Protein AF-A0A1F6IB97-F1 (afdb_monomer)

Nearest PDB structures (foldseek):
  7vvo-assembly1_R  TM=4.325E-01  e=1.604E+00  Homo sapiens

Sequence (217 aa):
MANNIVEPIALLTFAAACFSLCWLFVDSLMLRIEMKTMLKALGFAGLGIGSTLTFFDQSIPTSFLHVLIWLTSISFFAIFLAFIADPQSKFQLGIIIAIVALPFLKDHDFLTLQAILIALSMLQLAYTTKHRDIIPLGIGFALIAIAEFFYSLKTKEGFEGMETAGAFLYLFSAVALFSWVWSYLKIRFIDVSKRSPFSNSQRRNLRIEDDDEENIY

pLDDT: mean 79.36, std 15.7, range [34.34, 96.31]

Radius of gyration: 22.64 Å; Cα contacts (8 Å, |Δi|>4): 264; chains: 1; bounding box: 46×61×82 Å

Secondary structure (DSSP, 8-state):
-THHHHHHHHHHHHHHHHHHHHHHHHHHHHH---HHHHHHHHHHHHHHHHHHHHHHGGGS-THHHHHHHHHHHHHHHHHHHHHHTSTT---THHHHHHHHHTTT--HHHHHHHHHHHHHHHHHHHHHHH--GGGHHHHHHHHHHHHHHHHHHHTTSTT-TTHHHHHHHHHHHHHHHHHHHHHHHHIIIIIIHHHTSHHHHHHHHHHHHSSSSSS---

Foldseek 3Di:
DVLPPLQLVLLQLLLVLLQLQLVVLVVVCVVPPDLLSVLSNQLSNLSSVLSVVVSVCVPPDPVVLQVSLVSNLSSLVSNLCSLCPPPQFPLVCLVVVLVVCVVPDDRLRNSLSSLLSNLVSQVSCCVSVVVVLSNLLSQLSNLQSLLSVLVVCCPPPPSPPSNSVSSVSSNVSSVSSVSSSVVVVCVVPVVVVVPPCVVVVVVVVVVVVVVPPPDDD

Solvent-accessible surface area (backbone atoms only — not comparable to full-atom values): 10875 Å² total; per-residue (Å²): 125,75,76,78,54,51,46,54,50,15,30,50,48,28,17,51,31,23,42,52,52,14,49,54,29,49,56,49,37,74,77,49,86,44,72,46,44,52,28,36,21,52,12,25,39,35,38,16,51,32,30,46,48,60,57,62,42,89,80,58,66,76,75,52,58,59,53,39,52,52,40,37,43,54,13,47,49,32,35,36,51,27,53,44,70,35,88,76,38,85,50,61,66,52,57,54,54,56,61,68,39,60,88,75,44,58,69,38,53,36,48,15,53,49,26,41,54,36,14,51,49,33,43,50,36,18,64,70,70,65,44,61,73,43,37,36,48,16,50,16,28,42,30,40,16,54,15,26,44,26,48,48,42,50,82,41,93,93,32,87,64,32,46,60,55,15,26,52,27,33,38,52,16,20,52,27,37,42,53,32,53,48,56,53,51,44,54,65,54,56,54,47,60,68,66,38,72,66,60,59,52,54,57,49,55,68,56,54,66,71,70,72,73,84,78,81,130

Structure (mmCIF, N/CA/C/O backbone):
data_AF-A0A1F6IB97-F1
#
_entry.id   AF-A0A1F6IB97-F1
#
loop_
_atom_site.group_PDB
_atom_site.id
_atom_site.type_symbol
_atom_site.label_atom_id
_atom_site.label_alt_id
_atom_site.label_comp_id
_atom_site.label_asym_id
_atom_site.label_entity_id
_atom_site.label_seq_id
_atom_site.pdbx_PDB_ins_code
_atom_site.Cartn_x
_atom_site.Cartn_y
_atom_site.Cartn_z
_atom_site.occupancy
_atom_site.B_iso_or_equiv
_atom_site.auth_seq_id
_atom_site.auth_comp_id
_atom_site.auth_asym_id
_atom_site.auth_atom_id
_atom_site.pdbx_PDB_model_num
ATOM 1 N N . MET A 1 1 ? -20.083 -14.972 16.436 1.00 34.34 1 MET A N 1
ATOM 2 C CA . MET A 1 1 ? -18.923 -15.898 16.435 1.00 34.34 1 MET A CA 1
ATOM 3 C C . MET A 1 1 ? -18.073 -15.831 15.165 1.00 34.34 1 MET A C 1
ATOM 5 O O . MET A 1 1 ? -16.875 -16.014 15.293 1.00 34.34 1 MET A O 1
ATOM 9 N N . ALA A 1 2 ? -18.615 -15.518 13.976 1.00 37.97 2 ALA A N 1
ATOM 10 C CA . ALA A 1 2 ? -17.798 -15.328 12.763 1.00 37.97 2 ALA A CA 1
ATOM 11 C C . ALA A 1 2 ? -16.904 -14.060 12.777 1.00 37.97 2 ALA A C 1
ATOM 13 O O . ALA A 1 2 ? -15.892 -14.029 12.083 1.00 37.97 2 ALA A O 1
ATOM 14 N N . ASN A 1 3 ? -17.230 -13.051 13.602 1.00 51.06 3 ASN A N 1
ATOM 15 C CA . ASN A 1 3 ? -16.479 -11.786 13.689 1.00 51.06 3 ASN A CA 1
ATOM 16 C C . ASN A 1 3 ? -15.016 -11.939 14.140 1.00 51.06 3 ASN A C 1
ATOM 18 O O . ASN A 1 3 ? -14.193 -11.131 13.738 1.00 51.06 3 ASN A O 1
ATOM 22 N N . ASN A 1 4 ? -14.665 -12.968 14.919 1.00 61.78 4 ASN A N 1
ATOM 23 C CA . ASN A 1 4 ? -13.353 -13.015 15.584 1.00 61.78 4 ASN A CA 1
ATOM 24 C C . ASN A 1 4 ? -12.216 -13.586 14.716 1.00 61.78 4 ASN A C 1
ATOM 26 O O . ASN A 1 4 ? -11.075 -13.602 15.162 1.00 61.78 4 ASN A O 1
ATOM 30 N N . ILE A 1 5 ? -12.509 -14.090 13.511 1.00 74.75 5 ILE A N 1
ATOM 31 C CA . ILE A 1 5 ? -11.513 -14.792 12.677 1.00 74.75 5 ILE A CA 1
ATOM 32 C C . ILE A 1 5 ? -11.143 -13.989 11.423 1.00 74.75 5 ILE A C 1
ATOM 34 O O . ILE A 1 5 ? -9.995 -14.028 10.985 1.00 74.75 5 ILE A O 1
ATOM 38 N N . VAL A 1 6 ? -12.091 -13.244 10.847 1.00 83.12 6 VAL A N 1
ATOM 39 C CA . VAL A 1 6 ? -11.890 -12.568 9.552 1.00 83.12 6 VAL A CA 1
ATOM 40 C C . VAL A 1 6 ? -10.847 -11.458 9.648 1.00 83.12 6 VAL A C 1
ATOM 42 O O . VAL A 1 6 ? -9.976 -11.369 8.790 1.00 83.12 6 VAL A O 1
ATOM 45 N N . GLU A 1 7 ? -10.905 -10.643 10.695 1.00 82.94 7 GLU A N 1
ATOM 46 C CA . GLU A 1 7 ? -9.994 -9.513 10.883 1.00 82.94 7 GLU A CA 1
ATOM 47 C C . GLU A 1 7 ? -8.527 -9.947 11.079 1.00 82.94 7 GLU A C 1
ATOM 49 O O . GLU A 1 7 ? -7.677 -9.473 10.322 1.00 82.94 7 GLU A O 1
ATOM 54 N N . PRO A 1 8 ? -8.201 -10.916 11.960 1.00 85.38 8 PRO A N 1
ATOM 55 C CA . PRO A 1 8 ? -6.838 -11.435 12.059 1.00 85.38 8 PRO A CA 1
ATOM 56 C C . PRO A 1 8 ? -6.304 -12.003 10.735 1.00 85.38 8 PRO A C 1
ATOM 58 O O . PRO A 1 8 ? -5.158 -11.745 10.367 1.00 85.38 8 PRO A O 1
ATOM 61 N N . ILE A 1 9 ? -7.133 -12.747 9.989 1.00 88.56 9 ILE A N 1
ATOM 62 C CA . ILE A 1 9 ? -6.747 -13.295 8.679 1.00 88.56 9 ILE A CA 1
ATOM 63 C C . ILE A 1 9 ? -6.497 -12.169 7.676 1.00 88.56 9 ILE A C 1
ATOM 65 O O . ILE A 1 9 ? -5.509 -12.220 6.941 1.00 88.56 9 ILE A O 1
ATOM 69 N N . ALA A 1 10 ? -7.364 -11.156 7.640 1.00 90.00 10 ALA A N 1
ATOM 70 C CA . ALA A 1 10 ? -7.219 -10.015 6.747 1.00 90.00 10 ALA A CA 1
ATOM 71 C C . ALA A 1 10 ? -5.908 -9.263 7.014 1.00 90.00 10 ALA A C 1
ATOM 73 O O . ALA A 1 10 ? -5.148 -9.034 6.075 1.00 90.00 10 ALA A O 1
ATOM 74 N N . LEU A 1 11 ? -5.597 -8.971 8.283 1.00 88.19 11 LEU A N 1
ATOM 75 C CA . LEU A 1 11 ? -4.366 -8.282 8.685 1.00 88.19 11 LEU A CA 1
ATOM 76 C C . LEU A 1 11 ? -3.109 -9.060 8.287 1.00 88.19 11 LEU A C 1
ATOM 78 O O . LEU A 1 11 ? -2.185 -8.487 7.713 1.00 88.19 11 LEU A O 1
ATOM 82 N N . LEU A 1 12 ? -3.081 -10.370 8.539 1.00 91.00 12 LEU A N 1
ATOM 83 C CA . LEU A 1 12 ? -1.916 -11.212 8.252 1.00 91.00 12 LEU A CA 1
ATOM 84 C C . LEU A 1 12 ? -1.722 -11.408 6.739 1.00 91.00 12 LEU A C 1
ATOM 86 O O . LEU A 1 12 ? -0.603 -11.330 6.230 1.00 91.00 12 LEU A O 1
ATOM 90 N N . THR A 1 13 ? -2.818 -11.587 5.998 1.00 93.38 13 THR A N 1
ATOM 91 C CA . THR A 1 13 ? -2.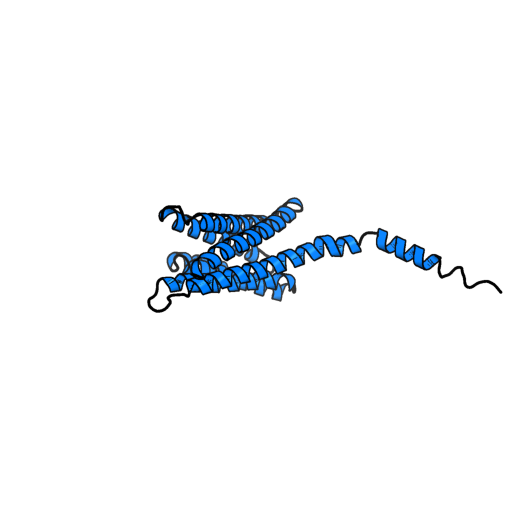788 -11.709 4.531 1.00 93.38 13 THR A CA 1
ATOM 92 C C . THR A 1 13 ? -2.350 -10.398 3.879 1.00 93.38 13 THR A C 1
ATOM 94 O O . THR A 1 13 ? -1.532 -10.404 2.957 1.00 93.38 13 THR A O 1
ATOM 97 N N . PHE A 1 14 ? -2.845 -9.266 4.380 1.00 93.75 14 PHE A N 1
ATOM 98 C CA . PHE A 1 14 ? -2.429 -7.943 3.932 1.00 93.75 14 PHE A CA 1
ATOM 99 C C . PHE A 1 14 ? -0.955 -7.675 4.254 1.00 93.75 14 PHE A C 1
ATOM 101 O O . PHE A 1 14 ? -0.203 -7.271 3.367 1.00 93.75 14 PHE A O 1
ATOM 108 N N . ALA A 1 15 ? -0.500 -8.006 5.468 1.00 93.38 15 ALA A N 1
ATOM 109 C CA . ALA A 1 15 ? 0.906 -7.900 5.847 1.00 93.38 15 ALA A CA 1
ATOM 110 C C . ALA A 1 15 ? 1.807 -8.726 4.917 1.00 93.38 15 ALA A C 1
ATOM 112 O O . ALA A 1 15 ? 2.825 -8.227 4.438 1.00 93.38 15 ALA A O 1
ATOM 113 N N . ALA A 1 16 ? 1.411 -9.960 4.592 1.00 95.38 16 ALA A N 1
ATOM 114 C CA . ALA A 1 16 ? 2.138 -10.809 3.652 1.00 95.38 16 ALA A CA 1
ATOM 115 C C . ALA A 1 16 ? 2.217 -10.190 2.243 1.00 95.38 16 ALA A C 1
ATOM 117 O O . ALA A 1 16 ? 3.278 -10.238 1.609 1.00 95.38 16 ALA A O 1
ATOM 118 N N . ALA A 1 17 ? 1.137 -9.566 1.761 1.00 95.19 17 ALA A N 1
ATOM 119 C CA . ALA A 1 17 ? 1.145 -8.840 0.491 1.00 95.19 17 ALA A CA 1
ATOM 120 C C . ALA A 1 17 ? 2.107 -7.640 0.541 1.00 95.19 17 ALA A C 1
ATOM 122 O O . ALA A 1 17 ? 2.930 -7.468 -0.362 1.00 95.19 17 ALA A O 1
ATOM 123 N N . CYS A 1 18 ? 2.072 -6.852 1.619 1.00 95.56 18 CYS A N 1
ATOM 124 C CA . CYS A 1 18 ? 2.977 -5.724 1.833 1.00 95.56 18 CYS A CA 1
ATOM 125 C C . CYS A 1 18 ? 4.446 -6.158 1.908 1.00 95.56 18 CYS A C 1
ATOM 127 O O . CYS A 1 18 ? 5.285 -5.568 1.232 1.00 95.56 18 CYS A O 1
ATOM 129 N N . PHE A 1 19 ? 4.778 -7.222 2.645 1.00 96.31 19 PHE A N 1
ATOM 130 C CA . PHE A 1 19 ? 6.145 -7.748 2.687 1.00 96.31 19 PHE A CA 1
ATOM 131 C C . PHE A 1 19 ? 6.606 -8.289 1.335 1.00 96.31 19 PHE A C 1
ATOM 133 O O . PHE A 1 19 ? 7.755 -8.072 0.954 1.00 96.31 19 PHE A O 1
ATOM 140 N N . SER A 1 20 ? 5.713 -8.921 0.570 1.00 94.19 20 SER A N 1
ATOM 141 C CA . SER A 1 20 ? 6.026 -9.376 -0.789 1.00 94.19 20 SER A CA 1
ATOM 142 C C . SER A 1 20 ? 6.346 -8.199 -1.714 1.00 94.19 20 SER A C 1
ATOM 144 O O . SER A 1 20 ? 7.325 -8.239 -2.455 1.00 94.19 20 SER A O 1
ATOM 146 N N . LEU A 1 21 ? 5.568 -7.115 -1.642 1.00 93.44 21 LEU A N 1
ATOM 147 C CA . LEU A 1 21 ? 5.843 -5.882 -2.384 1.00 93.44 21 LEU A CA 1
ATOM 148 C C . LEU A 1 21 ? 7.146 -5.222 -1.931 1.00 93.44 21 LEU A C 1
ATOM 150 O O . LEU A 1 21 ? 7.952 -4.829 -2.771 1.00 93.44 21 LEU A O 1
ATOM 154 N N . CYS A 1 22 ? 7.375 -5.137 -0.619 1.00 94.81 22 CYS A N 1
ATOM 155 C CA . CYS A 1 22 ? 8.625 -4.644 -0.052 1.00 94.81 22 CYS A CA 1
ATOM 156 C C . CYS A 1 22 ? 9.817 -5.415 -0.626 1.00 94.81 22 CYS A C 1
ATOM 158 O O . CYS A 1 22 ? 10.733 -4.799 -1.165 1.00 94.81 22 CYS A O 1
ATOM 160 N N . TRP A 1 23 ? 9.758 -6.749 -0.612 1.00 94.12 23 TRP A N 1
ATOM 161 C CA . TRP A 1 23 ? 10.785 -7.606 -1.194 1.00 94.12 23 TRP A CA 1
ATOM 162 C C . TRP A 1 23 ? 11.050 -7.284 -2.670 1.00 94.12 23 TRP A C 1
ATOM 164 O O . TRP A 1 23 ? 12.206 -7.122 -3.053 1.00 94.12 23 TRP A O 1
ATOM 174 N N . LEU A 1 24 ? 10.006 -7.121 -3.494 1.00 91.06 24 LEU A N 1
ATOM 175 C CA . LEU A 1 24 ? 10.170 -6.748 -4.906 1.00 91.06 24 LEU A CA 1
ATOM 176 C C . LEU A 1 24 ? 10.886 -5.400 -5.084 1.00 91.06 24 LEU A C 1
ATOM 178 O O . LEU A 1 24 ? 11.737 -5.260 -5.964 1.00 91.06 24 LEU A O 1
ATOM 182 N N . PHE A 1 25 ? 10.568 -4.403 -4.258 1.00 90.31 25 PHE A N 1
ATOM 183 C CA . PHE A 1 25 ? 11.231 -3.100 -4.326 1.00 90.31 25 PHE A CA 1
ATOM 184 C C . PHE A 1 25 ? 12.655 -3.130 -3.763 1.00 90.31 25 PHE A C 1
ATOM 186 O O . PHE A 1 25 ? 13.524 -2.455 -4.312 1.00 90.31 25 PHE A O 1
ATOM 193 N N . VAL A 1 26 ? 12.923 -3.930 -2.728 1.00 91.06 26 VAL A N 1
ATOM 194 C CA . VAL A 1 26 ? 14.282 -4.171 -2.214 1.00 91.06 26 VAL A CA 1
ATOM 195 C C . VAL A 1 26 ? 15.142 -4.842 -3.276 1.00 91.06 26 VAL A C 1
ATOM 197 O O . VAL A 1 26 ? 16.254 -4.393 -3.536 1.00 91.06 26 VAL A O 1
ATOM 200 N N . ASP A 1 27 ? 14.618 -5.857 -3.951 1.00 86.94 27 ASP A N 1
ATOM 201 C CA . ASP A 1 27 ? 15.304 -6.495 -5.069 1.00 86.94 27 ASP A CA 1
ATOM 202 C C . ASP A 1 27 ? 15.600 -5.497 -6.204 1.00 86.94 27 ASP A C 1
ATOM 204 O O . ASP A 1 27 ? 16.731 -5.416 -6.686 1.00 86.94 27 ASP A O 1
ATOM 208 N N . SER A 1 28 ? 14.632 -4.645 -6.558 1.00 85.12 28 SER A N 1
ATOM 209 C CA . SER A 1 28 ? 14.860 -3.570 -7.529 1.00 85.12 28 SER A CA 1
ATOM 210 C C . SER A 1 28 ? 15.914 -2.553 -7.064 1.00 85.12 28 SER A C 1
ATOM 212 O O . SER A 1 28 ? 16.641 -2.026 -7.907 1.00 85.12 28 SER A O 1
ATOM 214 N N . LEU A 1 29 ? 16.014 -2.264 -5.761 1.00 87.81 29 LEU A N 1
ATOM 215 C CA . LEU A 1 29 ? 17.035 -1.371 -5.194 1.00 87.81 29 LEU A CA 1
ATOM 216 C C . LEU A 1 29 ? 18.442 -1.952 -5.307 1.00 87.81 29 LEU A C 1
ATOM 218 O O . LEU A 1 29 ? 19.385 -1.197 -5.541 1.00 87.81 29 LEU A O 1
ATOM 222 N N . MET A 1 30 ? 18.578 -3.276 -5.185 1.00 86.00 30 MET A N 1
ATOM 223 C CA . MET A 1 30 ? 19.861 -3.964 -5.368 1.00 86.00 30 MET A CA 1
ATOM 224 C C . MET A 1 30 ? 20.378 -3.841 -6.806 1.00 86.00 30 MET A C 1
ATOM 226 O O . MET A 1 30 ? 21.586 -3.849 -7.025 1.00 86.00 30 MET A O 1
ATOM 230 N N . LEU A 1 31 ? 19.480 -3.686 -7.785 1.00 82.69 31 LEU A N 1
ATOM 231 C CA . LEU A 1 31 ? 19.845 -3.430 -9.181 1.00 82.69 31 LEU A CA 1
ATOM 232 C C . LEU A 1 31 ? 20.145 -1.949 -9.445 1.00 82.69 31 LEU A C 1
ATOM 234 O O . LEU A 1 31 ? 21.040 -1.631 -10.230 1.00 82.69 31 LEU A O 1
ATOM 238 N N . ARG A 1 32 ? 19.390 -1.034 -8.822 1.00 82.38 32 ARG A N 1
ATOM 239 C CA . ARG A 1 32 ? 19.575 0.414 -8.976 1.00 82.38 32 ARG A CA 1
ATOM 240 C C . ARG A 1 32 ? 19.046 1.181 -7.768 1.00 82.38 32 ARG A C 1
ATOM 242 O O . ARG A 1 32 ? 17.851 1.153 -7.477 1.00 82.38 32 ARG A O 1
ATOM 249 N N . ILE A 1 33 ? 19.924 1.946 -7.122 1.00 87.88 33 ILE A N 1
ATOM 250 C CA . ILE A 1 33 ? 19.546 2.796 -5.989 1.00 87.88 33 ILE A CA 1
ATOM 251 C C . ILE A 1 33 ? 18.784 4.016 -6.512 1.00 87.88 33 ILE A C 1
ATOM 253 O O . ILE A 1 33 ? 19.356 4.914 -7.128 1.00 87.88 33 ILE A O 1
ATOM 257 N N . GLU A 1 34 ? 17.480 4.050 -6.248 1.00 87.88 34 GLU A N 1
ATOM 258 C CA . GLU A 1 34 ? 16.598 5.165 -6.586 1.00 87.88 34 GLU A CA 1
ATOM 259 C C . GLU A 1 34 ? 15.723 5.533 -5.385 1.00 87.88 34 GLU A C 1
ATOM 261 O O . GLU A 1 34 ? 15.083 4.669 -4.781 1.00 87.88 34 GLU A O 1
ATOM 266 N N . MET A 1 35 ? 15.630 6.831 -5.074 1.00 88.12 35 MET A N 1
ATOM 267 C CA . MET A 1 35 ? 14.876 7.326 -3.913 1.00 88.12 35 MET A CA 1
ATOM 268 C C . MET A 1 35 ? 13.397 6.912 -3.948 1.00 88.12 35 MET A C 1
ATOM 270 O O . MET A 1 35 ? 12.836 6.509 -2.933 1.00 88.12 35 MET A O 1
ATOM 274 N N . LYS A 1 36 ? 12.763 6.935 -5.129 1.00 88.50 36 LYS A N 1
ATOM 275 C CA . LYS A 1 36 ? 11.369 6.493 -5.304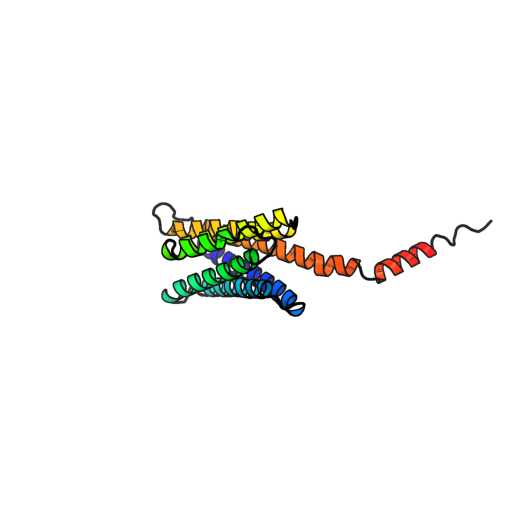 1.00 88.50 36 LYS A CA 1
ATOM 276 C C . LYS A 1 36 ? 11.177 5.014 -4.958 1.00 88.50 36 LYS A C 1
ATOM 278 O O . LYS A 1 36 ? 10.169 4.640 -4.371 1.00 88.50 36 LYS A O 1
ATOM 283 N N . THR A 1 37 ? 12.146 4.168 -5.288 1.00 88.31 37 THR A N 1
ATOM 284 C CA . THR A 1 37 ? 12.087 2.729 -5.006 1.00 88.31 37 THR A CA 1
ATOM 285 C C . THR A 1 37 ? 12.344 2.469 -3.522 1.00 88.31 37 THR A C 1
ATOM 287 O O . THR A 1 37 ? 11.660 1.643 -2.922 1.00 88.31 37 THR A O 1
ATOM 290 N N . MET A 1 38 ? 13.235 3.250 -2.900 1.00 91.75 38 MET A N 1
ATOM 291 C CA . MET A 1 38 ? 13.484 3.227 -1.454 1.00 91.75 38 MET A CA 1
ATOM 292 C C . MET A 1 38 ? 12.241 3.617 -0.651 1.00 91.75 38 MET A C 1
ATOM 294 O O . MET A 1 38 ? 11.871 2.910 0.281 1.00 91.75 38 MET A O 1
ATOM 298 N N . LEU A 1 39 ? 11.551 4.687 -1.052 1.00 93.12 39 LEU A N 1
ATOM 299 C CA . LEU A 1 39 ? 10.305 5.124 -0.420 1.00 93.12 39 LEU A CA 1
ATOM 300 C C . LEU A 1 39 ? 9.192 4.070 -0.528 1.00 93.12 39 LEU A C 1
ATOM 302 O O . LEU A 1 39 ? 8.481 3.844 0.448 1.00 93.12 39 LEU A O 1
ATOM 306 N N . LYS A 1 40 ? 9.068 3.379 -1.672 1.00 93.06 40 LYS A N 1
ATOM 307 C CA . LYS A 1 40 ? 8.121 2.258 -1.820 1.00 93.06 40 LYS A CA 1
ATOM 308 C C . LYS A 1 40 ? 8.483 1.104 -0.892 1.00 93.06 40 LYS A C 1
ATOM 310 O O . LYS A 1 40 ? 7.611 0.628 -0.176 1.00 93.06 40 LYS A O 1
ATOM 315 N N . ALA A 1 41 ? 9.747 0.679 -0.875 1.00 93.69 41 ALA A N 1
ATOM 316 C CA . ALA A 1 41 ? 10.203 -0.402 -0.004 1.00 93.69 41 ALA A CA 1
ATOM 317 C C . ALA A 1 41 ? 9.936 -0.087 1.476 1.00 93.69 41 ALA A C 1
ATOM 319 O O . ALA A 1 41 ? 9.326 -0.895 2.169 1.00 93.69 41 ALA A O 1
ATOM 320 N N . LEU A 1 42 ? 10.309 1.112 1.938 1.00 94.69 42 LEU A N 1
ATOM 321 C CA . LEU A 1 42 ? 10.060 1.556 3.312 1.00 94.69 42 LEU A CA 1
ATOM 322 C C . LEU A 1 42 ? 8.568 1.654 3.628 1.00 94.69 42 LEU A C 1
ATOM 324 O O . LEU A 1 42 ? 8.142 1.188 4.679 1.00 94.69 42 LEU A O 1
ATOM 328 N N . GLY A 1 43 ? 7.772 2.213 2.717 1.00 94.25 43 GLY A N 1
ATOM 329 C CA . GLY A 1 43 ? 6.330 2.316 2.895 1.00 94.25 43 GLY A CA 1
ATOM 330 C C . GLY A 1 43 ? 5.659 0.946 2.998 1.00 94.25 43 GLY A C 1
ATOM 331 O O . GLY A 1 43 ? 4.908 0.693 3.932 1.00 94.25 43 GLY A O 1
ATOM 332 N N . PHE A 1 44 ? 5.977 0.009 2.104 1.00 95.56 44 PHE A N 1
ATOM 333 C CA . PHE A 1 44 ? 5.426 -1.346 2.183 1.00 95.56 44 PHE A CA 1
ATOM 334 C C . PHE A 1 44 ? 5.967 -2.145 3.378 1.00 95.56 44 PHE A C 1
ATOM 336 O O . PHE A 1 44 ? 5.215 -2.919 3.967 1.00 95.56 44 PHE A O 1
ATOM 343 N N . ALA A 1 45 ? 7.224 -1.939 3.787 1.00 95.56 45 ALA A N 1
ATOM 344 C CA . ALA A 1 45 ? 7.757 -2.517 5.020 1.00 95.56 45 ALA A CA 1
ATOM 345 C C . ALA A 1 45 ? 6.999 -2.004 6.251 1.00 95.56 45 ALA A C 1
ATOM 347 O O . ALA A 1 45 ? 6.587 -2.800 7.089 1.00 95.56 45 ALA A O 1
ATOM 348 N N . GLY A 1 46 ? 6.783 -0.689 6.337 1.00 93.81 46 GLY A N 1
ATOM 349 C CA . GLY A 1 46 ? 6.061 -0.053 7.434 1.00 93.81 46 GLY A CA 1
ATOM 350 C C . GLY A 1 46 ? 4.607 -0.512 7.524 1.00 93.81 46 GLY A C 1
ATOM 351 O O . GLY A 1 46 ? 4.160 -0.848 8.617 1.00 93.81 46 GLY A O 1
ATOM 352 N N . LEU A 1 47 ? 3.905 -0.645 6.390 1.00 93.00 47 LEU A N 1
ATOM 353 C CA . LEU A 1 47 ? 2.561 -1.241 6.356 1.00 93.00 47 LEU A CA 1
ATOM 354 C C . LEU A 1 47 ? 2.564 -2.700 6.821 1.00 93.00 47 LEU A C 1
ATOM 356 O O . LEU A 1 47 ? 1.739 -3.075 7.647 1.00 93.00 47 LEU A O 1
ATOM 360 N N . GLY A 1 48 ? 3.509 -3.516 6.341 1.00 93.00 48 GLY A N 1
ATOM 361 C CA . GLY A 1 48 ? 3.618 -4.919 6.749 1.00 93.00 48 GLY A CA 1
ATOM 362 C C . GLY A 1 48 ? 3.883 -5.073 8.248 1.00 93.00 48 GLY A C 1
ATOM 363 O O . GLY A 1 48 ? 3.225 -5.871 8.917 1.00 93.00 48 GLY A O 1
ATOM 364 N N . ILE A 1 49 ? 4.804 -4.271 8.793 1.00 91.31 49 ILE A N 1
ATOM 365 C CA . ILE A 1 49 ? 5.103 -4.227 10.229 1.00 91.31 49 ILE A CA 1
ATOM 366 C C . ILE A 1 49 ? 3.877 -3.747 11.007 1.00 91.31 49 ILE A C 1
ATOM 368 O O . ILE A 1 49 ? 3.486 -4.412 11.960 1.00 91.31 49 ILE A O 1
ATOM 372 N N . GLY A 1 50 ? 3.246 -2.648 10.585 1.00 88.50 50 GLY A N 1
ATOM 373 C CA . GLY A 1 50 ? 2.055 -2.093 11.225 1.00 88.50 50 GLY A CA 1
ATOM 374 C C . GLY A 1 50 ? 0.935 -3.121 11.335 1.00 88.50 50 GLY A C 1
ATOM 375 O O . GLY A 1 50 ? 0.502 -3.424 12.439 1.00 88.50 50 GLY A O 1
ATOM 376 N N . SER A 1 51 ? 0.551 -3.754 10.226 1.00 87.69 51 SER A N 1
ATOM 377 C CA . SER A 1 51 ? -0.503 -4.776 10.217 1.00 87.69 51 SER A CA 1
ATOM 378 C C . SER A 1 51 ? -0.142 -6.028 11.022 1.00 87.69 51 SER A C 1
ATOM 380 O O . SER A 1 51 ? -1.011 -6.619 11.660 1.00 87.69 51 SER A O 1
ATOM 382 N N . THR A 1 52 ? 1.135 -6.422 11.040 1.00 88.94 52 THR A N 1
ATOM 383 C CA . THR A 1 52 ? 1.607 -7.540 11.876 1.00 88.94 52 THR A CA 1
ATOM 384 C C . THR A 1 52 ? 1.514 -7.196 13.360 1.00 88.94 52 THR A C 1
ATOM 386 O O . THR A 1 52 ? 1.077 -8.015 14.162 1.00 88.94 52 THR A O 1
ATOM 389 N N . LEU A 1 53 ? 1.896 -5.976 13.736 1.00 85.94 53 LEU A N 1
ATOM 390 C CA . LEU A 1 53 ? 1.784 -5.508 15.110 1.00 85.94 53 LEU A CA 1
ATOM 391 C C . LEU A 1 53 ? 0.317 -5.387 15.537 1.00 85.94 53 LEU A C 1
ATOM 393 O O . LEU A 1 53 ? -0.007 -5.862 16.618 1.00 85.94 53 LEU A O 1
ATOM 397 N N . THR A 1 54 ? -0.573 -4.867 14.682 1.00 82.69 54 THR A N 1
ATOM 398 C CA . THR A 1 54 ? -2.027 -4.830 14.933 1.00 82.69 54 THR A CA 1
ATOM 399 C C . THR A 1 54 ? -2.610 -6.231 15.137 1.00 82.69 54 THR A C 1
ATOM 401 O O . THR A 1 54 ? -3.473 -6.423 15.985 1.00 82.69 54 THR A O 1
ATOM 404 N N . PHE A 1 55 ? -2.112 -7.240 14.417 1.00 83.12 55 PHE A N 1
ATOM 405 C CA . PHE A 1 55 ? -2.510 -8.632 14.641 1.00 83.12 55 PHE A CA 1
AT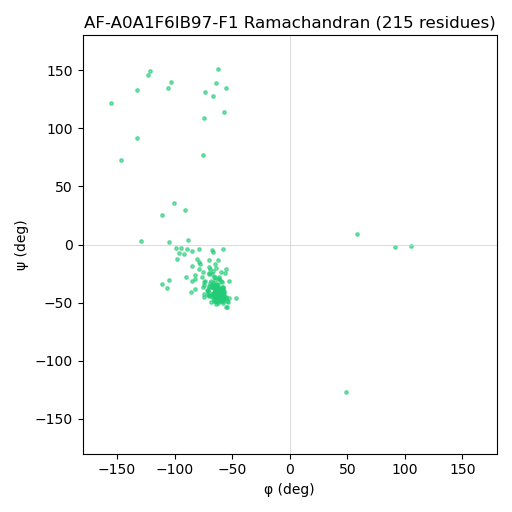OM 406 C C . PHE A 1 55 ? -2.128 -9.132 16.050 1.00 83.12 55 PHE A C 1
ATOM 408 O O . PHE A 1 55 ? -2.919 -9.820 16.694 1.00 83.12 55 PHE A O 1
ATOM 415 N N . PHE A 1 56 ? -0.944 -8.768 16.554 1.00 78.50 56 PHE A N 1
ATOM 416 C CA . PHE A 1 56 ? -0.493 -9.125 17.909 1.00 78.50 56 PHE A CA 1
ATOM 417 C C . PHE A 1 56 ? -1.077 -8.223 19.021 1.00 78.50 56 PHE A C 1
ATOM 419 O O . PHE A 1 56 ? -0.997 -8.570 20.204 1.00 78.50 56 PHE A O 1
ATOM 426 N N . ASP A 1 57 ? -1.701 -7.100 18.650 1.00 68.75 57 ASP A N 1
ATOM 427 C CA . ASP A 1 57 ? -2.235 -6.052 19.537 1.00 68.75 57 ASP A CA 1
ATOM 428 C C . ASP A 1 57 ? -3.442 -6.499 20.380 1.00 68.75 57 ASP A C 1
ATOM 430 O O . ASP A 1 57 ? -3.834 -5.797 21.307 1.00 68.75 57 ASP A O 1
ATOM 434 N N . GLN A 1 58 ? -3.968 -7.720 20.186 1.00 59.78 58 GLN A N 1
ATOM 435 C CA . GLN A 1 58 ? -4.988 -8.317 21.073 1.00 59.78 58 GLN A CA 1
ATOM 436 C C . GLN A 1 58 ? -4.542 -8.433 22.553 1.00 59.78 58 GLN A C 1
ATOM 438 O O . GLN A 1 58 ? -5.331 -8.833 23.408 1.00 59.78 58 GLN A O 1
ATOM 443 N N . SER A 1 59 ? -3.291 -8.074 22.864 1.00 53.84 59 SER A N 1
ATOM 444 C CA . SER A 1 59 ? -2.644 -8.224 24.172 1.00 53.84 59 SER A CA 1
ATOM 445 C C . SER A 1 59 ? -1.981 -6.941 24.715 1.00 53.84 59 SER A C 1
ATOM 447 O O . SER A 1 59 ? -1.325 -7.013 25.755 1.00 53.84 59 SER A O 1
ATOM 449 N N . ILE A 1 60 ? -2.078 -5.787 24.036 1.00 53.25 60 ILE A N 1
ATOM 450 C CA . ILE A 1 60 ? -1.205 -4.617 24.284 1.00 53.25 60 ILE A CA 1
ATOM 451 C C . ILE A 1 60 ? -2.039 -3.355 24.639 1.00 53.25 60 ILE A C 1
ATOM 453 O O . ILE A 1 60 ? -3.170 -3.202 24.184 1.00 53.25 60 ILE A O 1
ATOM 457 N N . PRO A 1 61 ? -1.542 -2.455 25.518 1.00 56.56 61 PRO A N 1
ATOM 458 C CA . PRO A 1 61 ? -2.262 -1.254 25.968 1.00 56.56 61 PRO A CA 1
ATOM 459 C C . PRO A 1 61 ? -2.610 -0.233 24.866 1.00 56.56 61 PRO A C 1
ATOM 461 O O . PRO A 1 61 ? -1.862 -0.017 23.918 1.00 56.56 61 PRO A O 1
ATOM 464 N N . THR A 1 62 ? -3.707 0.505 25.078 1.00 59.91 62 THR A N 1
ATOM 465 C CA . THR A 1 62 ? -4.342 1.472 24.151 1.00 59.91 62 THR A CA 1
ATOM 466 C C . THR A 1 62 ? -3.448 2.599 23.616 1.00 59.91 62 THR A C 1
ATOM 468 O O . THR A 1 62 ? -3.747 3.170 22.567 1.00 59.91 62 THR A O 1
ATOM 471 N N . SER A 1 63 ? -2.340 2.929 24.287 1.00 61.72 63 SER A N 1
ATOM 472 C CA . SER A 1 63 ? -1.349 3.896 23.788 1.00 61.72 63 SER A CA 1
ATOM 473 C C . SER A 1 63 ? -0.612 3.404 22.537 1.00 61.72 63 SER A C 1
ATOM 475 O O . SER A 1 63 ? -0.117 4.217 21.756 1.00 61.72 63 SER A O 1
ATOM 477 N N . PHE A 1 64 ? -0.573 2.089 22.313 1.00 71.69 64 PHE A N 1
ATOM 478 C CA . PHE A 1 64 ? 0.080 1.473 21.162 1.00 71.69 64 PHE A CA 1
ATOM 479 C C . PHE A 1 64 ? -0.716 1.669 19.863 1.00 71.69 64 PHE A C 1
ATOM 481 O O . PHE A 1 64 ? -0.130 1.890 18.804 1.00 71.69 64 PHE A O 1
ATOM 488 N N . LEU A 1 65 ? -2.047 1.734 19.954 1.00 71.31 65 LEU A N 1
ATOM 489 C CA . LEU A 1 65 ? -2.939 1.917 18.807 1.00 71.31 65 LEU A CA 1
ATOM 490 C C . LEU A 1 65 ? -2.698 3.249 18.075 1.00 71.31 65 LEU A C 1
ATOM 492 O O . LEU A 1 65 ? -2.684 3.293 16.847 1.00 71.31 65 LEU A O 1
ATOM 496 N N . HIS A 1 66 ? -2.407 4.328 18.810 1.00 75.25 66 HIS A N 1
ATOM 497 C CA . HIS A 1 66 ? -2.041 5.612 18.198 1.00 75.25 66 HIS A CA 1
ATOM 498 C C . HIS A 1 66 ? -0.715 5.523 17.435 1.00 75.25 66 HIS A C 1
ATOM 500 O O . HIS A 1 66 ? -0.588 6.068 16.340 1.00 75.25 66 HIS A O 1
ATOM 506 N N . VAL A 1 67 ? 0.275 4.818 17.988 1.00 79.25 67 VAL A N 1
ATOM 507 C CA . VAL A 1 67 ? 1.573 4.617 17.328 1.00 79.25 67 VAL A CA 1
ATOM 508 C C . VAL A 1 67 ? 1.399 3.826 16.031 1.00 79.25 67 VAL A C 1
ATOM 510 O O . VAL A 1 67 ? 2.014 4.175 15.024 1.00 79.25 67 VAL A O 1
ATOM 513 N N . LEU A 1 68 ? 0.521 2.817 16.026 1.00 82.88 68 LEU A N 1
ATOM 514 C CA . LEU A 1 68 ? 0.201 2.038 14.830 1.00 82.88 68 LEU A CA 1
ATOM 515 C C . LEU A 1 68 ? -0.445 2.900 13.743 1.00 82.88 68 LEU A C 1
ATOM 517 O O . LEU A 1 68 ? 0.006 2.855 12.603 1.00 82.88 68 LEU A O 1
ATOM 521 N N . ILE A 1 69 ? -1.416 3.752 14.084 1.00 82.38 69 ILE A N 1
ATOM 522 C CA . ILE A 1 69 ? -2.033 4.686 13.125 1.00 82.38 69 ILE A CA 1
ATOM 523 C C . ILE A 1 69 ? -0.983 5.624 12.512 1.00 82.38 69 ILE A C 1
ATOM 525 O O . ILE A 1 69 ? -0.959 5.820 11.294 1.00 82.38 69 ILE A O 1
ATOM 529 N N . TRP A 1 70 ? -0.074 6.172 13.327 1.00 85.50 70 TRP A N 1
ATOM 530 C CA . TRP A 1 70 ? 1.017 7.019 12.835 1.00 85.50 70 TRP A CA 1
ATOM 531 C C . TRP A 1 70 ? 1.979 6.261 11.917 1.00 85.50 70 TRP A C 1
ATOM 533 O O . TRP A 1 70 ? 2.374 6.793 10.879 1.00 85.50 70 TRP A O 1
ATOM 543 N N . LEU A 1 71 ? 2.325 5.018 12.258 1.00 89.19 71 LEU A N 1
ATOM 544 C CA . LEU A 1 71 ? 3.171 4.167 11.423 1.00 89.19 71 LEU A CA 1
ATOM 545 C C . LEU A 1 71 ? 2.514 3.889 10.064 1.00 89.19 71 LEU A C 1
ATOM 547 O O . LEU A 1 71 ? 3.163 4.054 9.027 1.00 89.19 71 LEU A O 1
ATOM 551 N N . THR A 1 72 ? 1.229 3.529 10.049 1.00 89.38 72 THR A N 1
ATOM 552 C CA . THR A 1 72 ? 0.462 3.293 8.816 1.00 89.38 72 THR A CA 1
ATOM 553 C C . THR A 1 72 ? 0.377 4.561 7.968 1.00 89.38 72 THR A C 1
ATOM 555 O O . THR A 1 72 ? 0.621 4.521 6.763 1.00 89.38 72 THR A O 1
ATOM 558 N N . SER A 1 73 ? 0.142 5.708 8.606 1.00 89.50 73 SER A N 1
ATOM 559 C CA . SER A 1 73 ? 0.063 7.013 7.945 1.00 89.50 73 SER A CA 1
ATOM 560 C C . SER A 1 73 ? 1.383 7.434 7.295 1.00 89.50 73 SER A C 1
ATOM 562 O O . SER A 1 73 ? 1.420 7.790 6.115 1.00 89.50 73 SER A O 1
ATOM 564 N N . ILE A 1 74 ? 2.502 7.339 8.023 1.00 90.00 74 ILE A N 1
ATOM 565 C CA . ILE A 1 74 ? 3.839 7.627 7.477 1.00 90.00 74 ILE A CA 1
ATOM 566 C C . ILE A 1 74 ? 4.138 6.694 6.299 1.00 90.00 74 ILE A C 1
ATOM 568 O O . ILE A 1 74 ? 4.700 7.121 5.289 1.00 90.00 74 ILE A O 1
ATOM 572 N N . SER A 1 75 ? 3.721 5.434 6.406 1.00 93.19 75 SER A N 1
ATOM 573 C CA . SER A 1 75 ? 3.907 4.436 5.358 1.00 93.19 75 SER A CA 1
ATOM 574 C C . SER A 1 75 ? 3.112 4.772 4.095 1.00 93.19 75 SER A C 1
ATOM 576 O O . SER A 1 75 ? 3.681 4.785 3.002 1.00 93.19 75 SER A O 1
ATOM 578 N N . PHE A 1 76 ? 1.829 5.128 4.220 1.00 92.19 76 PHE A N 1
ATOM 579 C CA . PHE A 1 76 ? 1.029 5.630 3.100 1.00 92.19 76 PHE A CA 1
ATOM 580 C C . PHE A 1 76 ? 1.631 6.891 2.492 1.00 92.19 76 PHE A C 1
ATOM 582 O O . PHE A 1 76 ? 1.749 6.986 1.269 1.00 92.19 76 PHE A O 1
ATOM 589 N N . PHE A 1 77 ? 2.093 7.829 3.315 1.00 90.31 77 PHE A N 1
ATOM 590 C CA . PHE A 1 77 ? 2.718 9.047 2.817 1.00 90.31 77 PHE A CA 1
ATOM 591 C C . PHE A 1 77 ? 4.013 8.767 2.038 1.00 90.31 77 PHE A C 1
ATOM 593 O O . PHE A 1 77 ? 4.219 9.336 0.966 1.00 90.31 77 PHE A O 1
ATOM 600 N N . ALA A 1 78 ? 4.854 7.840 2.507 1.00 91.50 78 ALA A N 1
ATOM 601 C CA . ALA A 1 78 ? 6.054 7.413 1.789 1.00 91.50 78 ALA A CA 1
ATOM 602 C C . ALA A 1 78 ? 5.714 6.799 0.419 1.00 91.50 78 ALA A C 1
ATOM 604 O O . ALA A 1 78 ? 6.327 7.158 -0.591 1.00 91.50 78 ALA A O 1
ATOM 605 N N . ILE A 1 79 ? 4.700 5.927 0.361 1.00 92.31 79 ILE A N 1
ATOM 606 C CA . ILE A 1 79 ? 4.217 5.328 -0.894 1.00 92.31 79 ILE A CA 1
ATOM 607 C C . ILE A 1 79 ? 3.704 6.421 -1.831 1.00 92.31 79 ILE A C 1
ATOM 609 O O . ILE A 1 79 ? 4.094 6.477 -2.997 1.00 92.31 79 ILE A O 1
ATOM 613 N N . PHE A 1 80 ? 2.872 7.321 -1.321 1.00 90.12 80 PHE A N 1
ATOM 614 C CA . PHE A 1 80 ? 2.304 8.420 -2.084 1.00 90.12 80 PHE A CA 1
ATOM 615 C C . PHE A 1 80 ? 3.377 9.326 -2.699 1.00 90.12 80 PHE A C 1
ATOM 617 O O . PHE A 1 80 ? 3.375 9.553 -3.913 1.00 90.12 80 PHE A O 1
ATOM 624 N N . LEU A 1 81 ? 4.342 9.775 -1.889 1.00 88.31 81 LEU A N 1
ATOM 625 C CA . LEU A 1 81 ? 5.475 10.576 -2.351 1.00 88.31 81 LEU A CA 1
ATOM 626 C C . LEU A 1 81 ? 6.263 9.862 -3.448 1.00 88.31 81 LEU A C 1
ATOM 628 O O . LEU A 1 81 ? 6.648 10.490 -4.432 1.00 88.31 81 LEU A O 1
ATOM 632 N N . ALA A 1 82 ? 6.465 8.550 -3.325 1.00 89.00 82 ALA A N 1
ATOM 633 C CA . ALA A 1 82 ? 7.195 7.782 -4.322 1.00 89.00 82 ALA A CA 1
ATOM 634 C C . ALA A 1 82 ? 6.520 7.756 -5.701 1.00 89.00 82 ALA A C 1
ATOM 636 O O . ALA A 1 82 ? 7.216 7.704 -6.716 1.00 89.00 82 ALA A O 1
ATOM 637 N N . PHE A 1 83 ? 5.184 7.751 -5.751 1.00 84.31 83 PHE A N 1
ATOM 638 C CA . PHE A 1 83 ? 4.431 7.745 -7.008 1.00 84.31 83 PHE A CA 1
ATOM 639 C C . PHE A 1 83 ? 4.225 9.149 -7.579 1.00 84.31 83 PHE A C 1
ATOM 641 O O . PHE A 1 83 ? 4.221 9.305 -8.796 1.00 84.31 83 PHE A O 1
ATOM 648 N N . ILE A 1 84 ? 4.119 10.188 -6.747 1.00 84.69 84 ILE A N 1
ATOM 649 C CA . ILE A 1 84 ? 4.081 11.570 -7.251 1.00 84.69 84 ILE A CA 1
ATOM 650 C C . ILE A 1 84 ? 5.449 12.054 -7.724 1.00 84.69 84 ILE A C 1
ATOM 652 O O . ILE A 1 84 ? 5.517 12.815 -8.686 1.00 84.69 84 ILE A O 1
ATOM 656 N N . ALA A 1 85 ? 6.534 11.589 -7.105 1.00 83.31 85 ALA A N 1
ATOM 657 C CA . ALA A 1 85 ? 7.889 11.872 -7.572 1.00 83.31 85 ALA A CA 1
ATOM 658 C C . ALA A 1 85 ? 8.202 11.231 -8.939 1.00 83.31 85 ALA A C 1
ATOM 660 O O . ALA A 1 85 ? 9.269 11.483 -9.502 1.00 83.31 85 ALA A O 1
ATOM 661 N N . ASP A 1 86 ? 7.305 10.399 -9.484 1.00 78.50 86 ASP A N 1
ATOM 662 C CA . ASP A 1 86 ? 7.437 9.909 -10.848 1.00 78.50 86 ASP A CA 1
ATOM 663 C C . ASP A 1 86 ? 7.264 11.067 -11.855 1.00 78.50 86 ASP A C 1
ATOM 665 O O . ASP A 1 86 ? 6.248 11.766 -11.804 1.00 78.50 86 ASP A O 1
ATOM 669 N N . PRO A 1 87 ? 8.201 11.271 -12.804 1.00 75.81 87 PRO A N 1
ATOM 670 C CA . PRO A 1 87 ? 8.112 12.345 -13.798 1.00 75.81 87 PRO A CA 1
ATOM 671 C C . PRO A 1 87 ? 6.830 12.322 -14.638 1.00 75.81 87 PRO A C 1
ATOM 673 O O . PRO A 1 87 ? 6.435 13.344 -15.194 1.00 75.81 87 PRO A O 1
ATOM 676 N N . GLN A 1 88 ? 6.193 11.155 -14.770 1.00 79.56 88 GLN A N 1
ATOM 677 C CA . GLN A 1 88 ? 4.967 10.976 -15.549 1.00 79.56 88 GLN A CA 1
ATOM 678 C C . GLN A 1 88 ? 3.696 11.205 -14.715 1.00 79.56 88 GLN A C 1
ATOM 680 O O . GLN A 1 88 ? 2.581 11.178 -15.258 1.00 79.56 88 GLN A O 1
ATOM 685 N N . SER A 1 89 ? 3.845 11.454 -13.410 1.00 74.25 89 SER A N 1
ATOM 686 C CA . SER A 1 89 ? 2.745 11.828 -12.532 1.00 74.25 89 SER A CA 1
ATOM 687 C C . SER A 1 89 ? 2.315 13.266 -12.802 1.00 74.25 89 SER A C 1
ATOM 689 O O . SER A 1 89 ? 3.122 14.191 -12.848 1.00 74.25 89 SER A O 1
ATOM 691 N N . LYS A 1 90 ? 1.003 13.462 -12.958 1.00 75.94 90 LYS A N 1
ATOM 692 C CA . LYS A 1 90 ? 0.391 14.797 -13.085 1.00 75.94 90 LYS A CA 1
ATOM 693 C C . LYS A 1 90 ? -0.315 15.196 -11.791 1.00 75.94 90 LYS A C 1
ATOM 695 O O . LYS A 1 90 ? -0.889 16.277 -11.710 1.00 75.94 90 LYS A O 1
ATOM 700 N N . PHE A 1 91 ? -0.241 14.343 -10.769 1.00 73.94 91 PHE A N 1
ATOM 701 C CA . PHE A 1 91 ? -0.966 14.487 -9.515 1.00 73.94 91 PHE A CA 1
ATOM 702 C C . PHE A 1 91 ? -0.169 15.260 -8.457 1.00 73.94 91 PHE A C 1
ATOM 704 O O . PHE A 1 91 ? -0.354 15.046 -7.265 1.00 73.94 91 PHE A O 1
ATOM 711 N N . GLN A 1 92 ? 0.707 16.185 -8.865 1.00 69.19 92 GLN A N 1
ATOM 712 C CA . GLN A 1 92 ? 1.553 16.962 -7.945 1.00 69.19 92 GLN A CA 1
ATOM 713 C C . GLN A 1 92 ? 0.730 17.786 -6.937 1.00 69.19 92 GLN A C 1
ATOM 715 O O . GLN A 1 92 ? 1.132 17.931 -5.784 1.00 69.19 92 GLN A O 1
ATOM 720 N N . LEU A 1 93 ? -0.471 18.238 -7.327 1.00 69.88 93 LEU A N 1
ATOM 721 C CA . LEU A 1 93 ? -1.423 18.910 -6.429 1.00 69.88 93 LEU A CA 1
ATOM 722 C C . LEU A 1 93 ? -1.928 18.006 -5.291 1.00 69.88 93 LEU A C 1
ATOM 724 O O . LEU A 1 93 ? -2.365 18.511 -4.259 1.00 69.88 93 LEU A O 1
ATOM 728 N N . GLY A 1 94 ? -1.829 16.681 -5.433 1.00 70.62 94 GLY A N 1
ATOM 729 C CA . GLY A 1 94 ? -2.198 15.735 -4.384 1.00 70.62 94 GLY A CA 1
ATOM 730 C C . GLY A 1 94 ? -1.365 15.896 -3.108 1.00 70.62 94 GLY A C 1
ATOM 731 O O . GLY A 1 94 ? -1.885 15.664 -2.020 1.00 70.62 94 GLY A O 1
ATOM 732 N N . ILE A 1 95 ? -0.110 16.355 -3.211 1.00 73.62 95 ILE A N 1
ATOM 733 C CA . ILE A 1 95 ? 0.732 16.666 -2.041 1.00 73.62 95 ILE A CA 1
ATOM 734 C C . ILE A 1 95 ? 0.125 17.815 -1.235 1.00 73.62 95 ILE A C 1
ATOM 736 O O . ILE A 1 95 ? 0.062 17.742 -0.011 1.00 7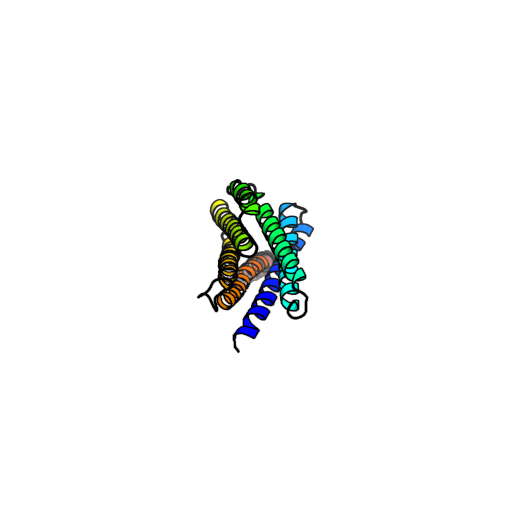3.62 95 ILE A O 1
ATOM 740 N N . ILE A 1 96 ? -0.371 18.853 -1.913 1.00 74.00 96 ILE A N 1
ATOM 741 C CA . ILE A 1 96 ? -1.005 20.002 -1.258 1.00 74.00 96 ILE A CA 1
ATOM 742 C C . ILE A 1 96 ? -2.273 19.549 -0.533 1.00 74.00 96 ILE A C 1
ATOM 744 O O . ILE A 1 96 ? -2.464 19.908 0.622 1.00 74.00 96 ILE A O 1
ATOM 748 N N . ILE A 1 97 ? -3.097 18.709 -1.168 1.00 76.56 97 ILE A N 1
ATOM 749 C CA . ILE A 1 97 ? -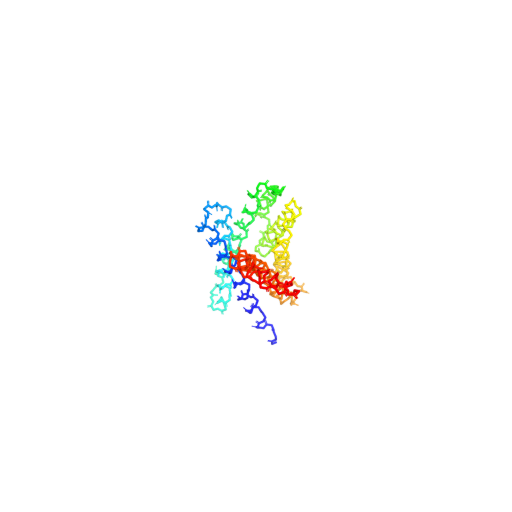4.306 18.151 -0.542 1.00 76.56 97 ILE A CA 1
ATOM 750 C C . ILE A 1 97 ? -3.947 17.339 0.711 1.00 76.56 97 ILE A C 1
ATOM 752 O O . ILE A 1 97 ? -4.569 17.532 1.753 1.00 76.56 97 ILE A O 1
ATOM 756 N N . ALA A 1 98 ? -2.919 16.486 0.645 1.00 73.56 98 ALA A N 1
ATOM 757 C CA . ALA A 1 98 ? -2.460 15.706 1.795 1.00 73.56 98 ALA A CA 1
ATOM 758 C C . ALA A 1 98 ? -1.985 16.598 2.957 1.00 73.56 98 ALA A C 1
ATOM 760 O O . ALA A 1 98 ? -2.330 16.345 4.109 1.00 73.56 98 ALA A O 1
ATOM 761 N N . ILE A 1 99 ? -1.230 17.661 2.655 1.00 74.44 99 ILE A N 1
ATOM 762 C CA . ILE A 1 99 ? -0.726 18.610 3.659 1.00 74.44 99 ILE A CA 1
ATOM 763 C C . ILE A 1 99 ? -1.871 19.415 4.276 1.00 74.44 99 ILE A C 1
ATOM 765 O O . ILE A 1 99 ? -1.926 19.570 5.493 1.00 74.44 99 ILE A O 1
ATOM 769 N N . VAL A 1 100 ? -2.797 19.916 3.456 1.00 76.81 100 VAL A N 1
ATOM 770 C CA . VAL A 1 100 ? -3.944 20.701 3.930 1.00 76.81 100 VAL A CA 1
ATOM 771 C C . VAL A 1 100 ? -4.873 19.851 4.790 1.00 76.81 100 VAL A C 1
ATOM 773 O O . VAL A 1 100 ? -5.478 20.390 5.706 1.00 76.81 100 VAL A O 1
ATOM 776 N N . ALA A 1 101 ? -4.968 18.543 4.546 1.00 76.62 101 ALA A N 1
ATOM 777 C CA . ALA A 1 101 ? -5.829 17.645 5.308 1.00 76.62 101 ALA A CA 1
ATOM 778 C C . ALA A 1 101 ? -5.268 17.210 6.676 1.00 76.62 101 ALA A C 1
ATOM 780 O O . ALA A 1 101 ? -6.064 16.835 7.537 1.00 76.62 101 ALA A O 1
ATOM 781 N N . LEU A 1 102 ? -3.946 17.293 6.902 1.00 72.31 102 LEU A N 1
ATOM 782 C CA . LEU A 1 102 ? -3.285 16.942 8.175 1.00 72.31 102 LEU A CA 1
ATOM 783 C C . LEU A 1 102 ? -3.966 17.523 9.433 1.00 72.31 102 LEU A C 1
ATOM 785 O O . LEU A 1 102 ? -4.128 16.780 10.397 1.00 72.31 102 LEU A O 1
ATOM 789 N N . PRO A 1 103 ? -4.361 18.813 9.479 1.00 72.12 103 PRO A N 1
ATOM 790 C CA . PRO A 1 103 ? -5.020 19.370 10.661 1.00 72.12 103 PRO A CA 1
ATOM 791 C C . PRO A 1 103 ? -6.507 19.001 10.800 1.00 72.12 103 PRO A C 1
ATOM 793 O O . PRO A 1 103 ? -7.059 19.190 11.883 1.00 72.12 103 PRO A O 1
ATOM 796 N N . PHE A 1 104 ? -7.173 18.522 9.741 1.00 73.75 104 PHE A N 1
ATOM 797 C CA . PHE A 1 104 ? -8.636 18.354 9.726 1.00 73.75 104 PHE A CA 1
ATOM 798 C C . PHE A 1 104 ? -9.106 16.906 9.865 1.00 73.75 104 PHE A C 1
ATOM 800 O O . PHE A 1 104 ? -10.189 16.681 10.402 1.00 73.75 104 PHE A O 1
ATOM 807 N N . LEU A 1 105 ? -8.329 15.935 9.382 1.00 77.38 105 LEU A N 1
ATOM 808 C CA . LEU A 1 105 ? -8.692 14.519 9.442 1.00 77.38 105 LEU A CA 1
ATOM 809 C C . LEU A 1 105 ? -7.918 13.816 10.556 1.00 77.38 105 LEU A C 1
ATOM 811 O O . LEU A 1 105 ? -6.732 14.071 10.757 1.00 77.38 105 LEU A O 1
ATOM 815 N N . LYS A 1 106 ? -8.595 12.917 11.271 1.00 80.38 106 LYS A N 1
ATOM 816 C CA . LYS A 1 106 ? -8.008 12.117 12.352 1.00 80.38 106 LYS A CA 1
ATOM 817 C C . LYS A 1 106 ? -8.148 10.633 12.040 1.00 80.38 106 LYS A C 1
ATOM 819 O O . LYS A 1 106 ? -9.104 10.227 11.383 1.00 80.38 106 LYS A O 1
ATOM 824 N N . ASP A 1 107 ? -7.190 9.849 12.520 1.00 84.31 107 ASP A N 1
ATOM 825 C 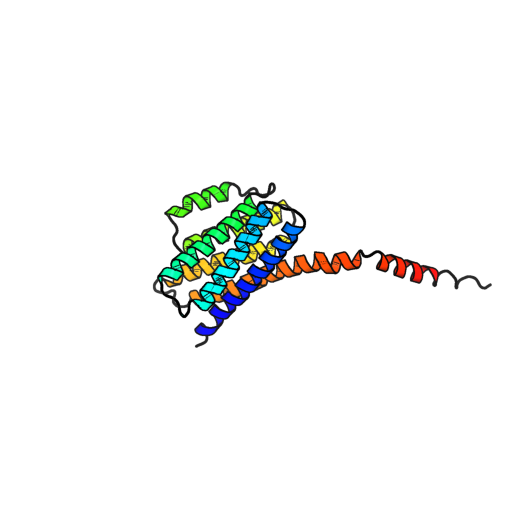CA . ASP A 1 107 ? -7.222 8.386 12.508 1.00 84.31 107 ASP A CA 1
ATOM 826 C C . ASP A 1 107 ? -7.599 7.797 11.133 1.00 84.31 107 ASP A C 1
ATOM 828 O O . ASP A 1 107 ? -6.995 8.140 10.112 1.00 84.31 107 ASP A O 1
ATOM 832 N N . HIS A 1 108 ? -8.609 6.930 11.096 1.00 84.56 108 HIS A N 1
ATOM 833 C CA . HIS A 1 108 ? -9.067 6.224 9.901 1.00 84.56 108 HIS A CA 1
ATOM 834 C C . HIS A 1 108 ? -9.575 7.151 8.782 1.00 84.56 108 HIS A C 1
ATOM 836 O O . HIS A 1 108 ? -9.404 6.841 7.602 1.00 84.56 108 HIS A O 1
ATOM 842 N N . ASP A 1 109 ? -10.128 8.329 9.100 1.00 86.06 109 ASP A N 1
ATOM 843 C CA . ASP A 1 109 ? -10.535 9.297 8.069 1.00 86.06 109 ASP A CA 1
ATOM 844 C C . ASP A 1 109 ? -9.311 9.865 7.330 1.00 86.06 109 ASP A C 1
ATOM 846 O O . ASP A 1 109 ? -9.339 10.083 6.115 1.00 86.06 109 ASP A O 1
ATOM 850 N N . PHE A 1 110 ? -8.201 10.070 8.046 1.00 87.44 110 PHE A N 1
ATOM 851 C CA . PHE A 1 110 ? -6.955 10.535 7.440 1.00 87.44 110 PHE A CA 1
ATOM 852 C C . PHE A 1 110 ? -6.303 9.444 6.585 1.00 87.44 110 PHE A C 1
ATOM 854 O O . PHE A 1 110 ? -5.894 9.710 5.451 1.00 87.44 110 PHE A O 1
ATOM 861 N N . LEU A 1 111 ? -6.274 8.207 7.091 1.00 88.25 111 LEU A N 1
ATOM 862 C CA . LEU A 1 111 ? -5.785 7.038 6.354 1.00 88.25 111 LEU A CA 1
ATOM 863 C C . LEU A 1 111 ? -6.596 6.797 5.072 1.00 88.25 111 LEU A C 1
ATOM 865 O O . LEU A 1 111 ? -6.014 6.543 4.015 1.00 88.25 111 LEU A O 1
ATOM 869 N N . THR A 1 112 ? -7.919 6.979 5.133 1.00 90.81 112 THR A N 1
ATOM 870 C CA . THR A 1 112 ? -8.820 6.927 3.971 1.00 90.81 112 THR A CA 1
ATOM 871 C C . THR A 1 112 ? -8.368 7.887 2.878 1.00 90.81 112 THR A C 1
ATOM 873 O O . THR A 1 112 ? -8.165 7.479 1.733 1.00 90.81 112 THR A O 1
ATOM 876 N N . LEU A 1 113 ? -8.177 9.168 3.213 1.00 91.06 113 LEU A N 1
ATOM 877 C CA . LEU A 1 113 ? -7.765 10.173 2.234 1.00 91.06 113 LEU A CA 1
ATOM 878 C C . LEU A 1 113 ? -6.410 9.822 1.610 1.00 91.06 113 LEU A C 1
ATOM 880 O O . LEU A 1 113 ? -6.251 9.916 0.392 1.00 91.06 113 LEU A O 1
ATOM 884 N N . GLN A 1 114 ? -5.437 9.408 2.422 1.00 90.88 114 GLN A N 1
ATOM 885 C CA . GLN A 1 114 ? -4.120 9.022 1.921 1.00 90.88 114 GLN A CA 1
ATOM 886 C C . GLN A 1 114 ? -4.212 7.838 0.951 1.00 90.88 114 GLN A C 1
ATOM 888 O O . GLN A 1 114 ? -3.630 7.888 -0.133 1.00 90.88 114 GLN A O 1
ATOM 893 N N . ALA A 1 115 ? -4.995 6.811 1.285 1.00 91.69 115 ALA A N 1
ATOM 894 C CA . ALA A 1 115 ? -5.216 5.665 0.412 1.00 91.69 115 ALA A CA 1
ATOM 895 C C . ALA A 1 115 ? -5.914 6.061 -0.907 1.00 91.69 115 ALA A C 1
ATOM 897 O O . ALA A 1 115 ? -5.500 5.599 -1.973 1.00 91.69 115 ALA A O 1
ATOM 898 N N . ILE A 1 116 ? -6.888 6.985 -0.878 1.00 92.31 116 ILE A N 1
ATOM 899 C CA . ILE A 1 116 ? -7.508 7.553 -2.094 1.00 92.31 116 ILE A CA 1
ATOM 900 C C . ILE A 1 116 ? -6.459 8.247 -2.963 1.00 92.31 116 ILE A C 1
ATOM 902 O O . ILE A 1 116 ? -6.397 8.019 -4.171 1.00 92.31 116 ILE A O 1
ATOM 906 N N . LEU A 1 117 ? -5.626 9.096 -2.362 1.00 91.25 117 LEU A N 1
ATOM 907 C CA . LEU A 1 117 ? -4.602 9.845 -3.084 1.00 91.25 117 LEU A CA 1
ATOM 908 C C . LEU A 1 117 ? -3.575 8.911 -3.744 1.00 91.25 117 LEU A C 1
ATOM 910 O O . LEU A 1 117 ? -3.166 9.147 -4.887 1.00 91.25 117 LEU A O 1
ATOM 914 N N . ILE A 1 118 ? -3.208 7.820 -3.068 1.00 90.69 118 ILE A N 1
ATOM 915 C CA . ILE A 1 118 ? -2.353 6.768 -3.625 1.00 90.69 118 ILE A CA 1
ATOM 916 C C . ILE A 1 118 ? -3.050 6.080 -4.806 1.00 90.69 118 ILE A C 1
ATOM 918 O O . ILE A 1 118 ? -2.473 6.001 -5.894 1.00 90.69 118 ILE A O 1
ATOM 922 N N . ALA A 1 119 ? -4.298 5.635 -4.623 1.00 92.69 119 ALA A N 1
ATOM 923 C CA . ALA A 1 119 ? -5.073 4.947 -5.652 1.00 92.69 119 ALA A CA 1
ATOM 924 C C . ALA A 1 119 ? -5.229 5.802 -6.919 1.00 92.69 119 ALA A C 1
ATOM 926 O O . ALA A 1 119 ? -4.954 5.336 -8.027 1.00 92.69 119 ALA A O 1
ATOM 927 N N . LEU A 1 120 ? -5.597 7.077 -6.758 1.00 90.19 120 LEU A N 1
ATOM 928 C CA . LEU A 1 120 ? -5.714 8.034 -7.858 1.00 90.19 120 LEU A CA 1
ATOM 929 C C . LEU A 1 120 ? -4.378 8.238 -8.572 1.00 90.19 120 LEU A C 1
ATOM 931 O O . LEU A 1 120 ? -4.343 8.187 -9.799 1.00 90.19 120 LEU A O 1
ATOM 935 N N . SER A 1 121 ? -3.277 8.401 -7.834 1.00 88.31 121 SER A N 1
ATOM 936 C CA . SER A 1 121 ? -1.946 8.563 -8.436 1.00 88.31 121 SER A CA 1
ATOM 937 C C . SER A 1 121 ? -1.561 7.350 -9.283 1.00 88.31 121 SER A C 1
ATOM 939 O O . SER A 1 121 ? -1.067 7.500 -10.398 1.00 88.31 121 SER A O 1
ATOM 941 N N . MET A 1 122 ? -1.836 6.139 -8.796 1.00 88.56 122 MET A N 1
ATOM 942 C CA . MET A 1 122 ? -1.528 4.897 -9.510 1.00 88.56 122 MET A CA 1
ATOM 943 C C . MET A 1 122 ? -2.402 4.686 -10.740 1.00 88.56 122 MET A C 1
ATOM 945 O O . MET A 1 122 ? -1.886 4.327 -11.795 1.00 88.56 122 MET A O 1
ATOM 949 N N . LEU A 1 123 ? -3.711 4.926 -10.635 1.00 87.50 123 LEU A N 1
ATOM 950 C CA . LEU A 1 123 ? -4.626 4.820 -11.774 1.00 87.50 123 LEU A CA 1
ATOM 951 C C . LEU A 1 123 ? -4.305 5.875 -12.835 1.00 87.50 123 LEU A C 1
ATOM 953 O O . LEU A 1 123 ? -4.301 5.578 -14.031 1.00 87.50 123 LEU A O 1
ATOM 957 N N . GLN A 1 124 ? -3.967 7.089 -12.401 1.00 87.62 124 GLN A N 1
ATOM 958 C CA . GLN A 1 124 ? -3.538 8.153 -13.295 1.00 87.62 124 GLN A CA 1
ATOM 959 C C . GLN A 1 124 ? -2.231 7.784 -14.005 1.00 87.62 124 GLN A C 1
ATOM 961 O O . GLN A 1 124 ? -2.148 7.950 -15.221 1.00 87.62 124 GLN A O 1
ATOM 966 N N . LEU A 1 125 ? -1.242 7.243 -13.284 1.00 84.06 125 LEU A N 1
ATOM 967 C CA . LEU A 1 125 ? 0.004 6.737 -13.866 1.00 84.06 125 LEU A CA 1
ATOM 968 C C . LEU A 1 125 ? -0.247 5.584 -14.843 1.00 84.06 125 LEU A C 1
ATOM 970 O O . LEU A 1 125 ? 0.289 5.592 -15.948 1.00 84.06 125 LEU A O 1
ATOM 974 N N . ALA A 1 126 ? -1.095 4.616 -14.499 1.00 85.38 126 ALA A N 1
ATOM 975 C CA . ALA A 1 126 ? -1.437 3.515 -15.398 1.00 85.38 126 ALA A CA 1
ATOM 976 C C . ALA A 1 126 ? -2.038 4.024 -16.722 1.00 85.38 126 ALA A C 1
ATOM 978 O O . ALA A 1 126 ? -1.741 3.492 -17.795 1.00 85.38 126 ALA A O 1
ATOM 979 N N . TYR A 1 127 ? -2.844 5.089 -16.664 1.00 83.00 127 TYR A N 1
ATOM 980 C CA . TYR A 1 127 ? -3.426 5.714 -17.848 1.00 83.00 127 TYR A CA 1
ATOM 981 C C . TYR A 1 127 ? -2.407 6.532 -18.656 1.00 83.00 127 TYR A C 1
ATOM 983 O O . TYR A 1 127 ? -2.361 6.409 -19.881 1.00 83.00 127 TYR A O 1
ATOM 991 N N . THR A 1 128 ? -1.570 7.349 -18.004 1.00 81.75 128 THR A N 1
ATOM 992 C CA . THR A 1 128 ? -0.596 8.207 -18.706 1.00 81.75 128 THR A CA 1
ATOM 993 C C . THR A 1 128 ? 0.532 7.413 -19.347 1.00 81.75 128 THR A C 1
ATOM 995 O O . THR A 1 128 ? 0.979 7.755 -20.439 1.00 81.75 128 THR A O 1
ATOM 998 N N . THR A 1 129 ? 0.974 6.346 -18.690 1.00 75.75 129 THR A N 1
ATOM 999 C CA . THR A 1 129 ? 2.141 5.557 -19.101 1.00 75.75 129 THR A CA 1
ATOM 1000 C C . THR A 1 129 ? 1.772 4.318 -19.918 1.00 75.75 129 THR A C 1
ATOM 1002 O O . THR A 1 129 ? 2.644 3.639 -20.450 1.00 75.75 129 THR A O 1
ATOM 1005 N N . LYS A 1 130 ? 0.469 4.018 -20.041 1.00 73.44 130 LYS A N 1
ATOM 1006 C CA . LYS A 1 130 ? -0.085 2.780 -20.622 1.00 73.44 130 LYS A CA 1
ATOM 1007 C C . LYS A 1 130 ? 0.379 1.489 -19.920 1.00 73.44 130 LYS A C 1
ATOM 1009 O O . LYS A 1 130 ? 0.050 0.401 -20.399 1.00 73.44 130 LYS A O 1
ATOM 1014 N N . HIS A 1 131 ? 1.061 1.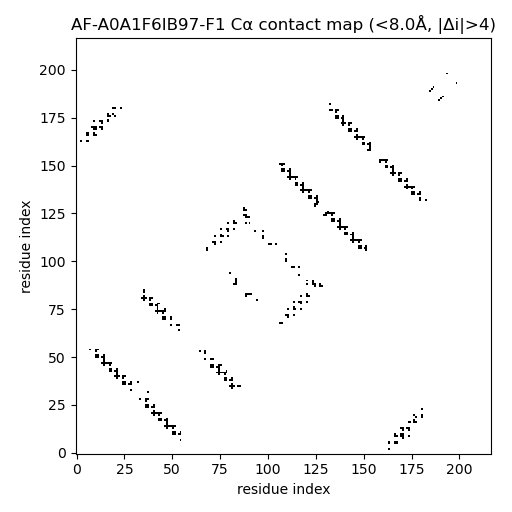588 -18.776 1.00 75.69 131 HIS A N 1
ATOM 1015 C CA . HIS A 1 131 ? 1.414 0.469 -17.902 1.00 75.69 131 HIS A CA 1
ATOM 1016 C C . HIS A 1 131 ? 0.182 0.004 -17.116 1.00 75.69 131 HIS A C 1
ATOM 1018 O O . HIS A 1 131 ? -0.029 0.331 -15.947 1.00 75.69 131 HIS A O 1
ATOM 1024 N N . ARG A 1 132 ? -0.690 -0.744 -17.807 1.00 78.69 132 ARG A N 1
ATOM 1025 C CA . ARG A 1 132 ? -1.922 -1.315 -17.232 1.00 78.69 132 ARG A CA 1
ATOM 1026 C C . ARG A 1 132 ? -1.646 -2.352 -16.147 1.00 78.69 132 ARG A C 1
ATOM 1028 O O . ARG A 1 132 ? -2.532 -2.656 -15.357 1.00 78.69 132 ARG A O 1
ATOM 1035 N N . ASP A 1 133 ? -0.427 -2.864 -16.094 1.00 79.31 133 ASP A N 1
ATOM 1036 C CA . ASP A 1 133 ? 0.061 -3.731 -15.038 1.00 79.31 133 ASP A CA 1
ATOM 1037 C C . ASP A 1 133 ? 0.013 -3.058 -13.666 1.00 79.31 133 ASP A C 1
ATOM 1039 O O . ASP A 1 133 ? -0.134 -3.780 -12.703 1.00 79.31 133 ASP A O 1
ATOM 1043 N N . ILE A 1 134 ? 0.021 -1.724 -13.534 1.00 82.69 134 ILE A N 1
ATOM 1044 C CA . ILE A 1 134 ? -0.086 -1.023 -12.232 1.00 82.69 134 ILE A CA 1
ATOM 1045 C C . ILE A 1 134 ? -1.531 -0.961 -11.687 1.00 82.69 134 ILE A C 1
ATOM 1047 O O . ILE A 1 134 ? -1.739 -0.715 -10.497 1.00 82.69 134 ILE A O 1
ATOM 1051 N N . ILE A 1 135 ? -2.547 -1.231 -12.516 1.00 86.50 135 ILE A N 1
ATOM 1052 C CA . ILE A 1 135 ? -3.969 -1.107 -12.142 1.00 86.50 135 ILE A CA 1
ATOM 1053 C C . ILE A 1 135 ? -4.350 -1.921 -10.889 1.00 86.50 135 ILE A C 1
ATOM 1055 O O . ILE A 1 135 ? -5.015 -1.347 -10.025 1.00 86.50 135 ILE A O 1
ATOM 1059 N N . PRO A 1 136 ? -3.940 -3.197 -10.718 1.00 88.56 136 PRO A N 1
ATOM 1060 C CA . PRO A 1 136 ? -4.267 -3.966 -9.514 1.00 88.56 136 PRO A CA 1
ATOM 1061 C C . PRO A 1 136 ? -3.761 -3.307 -8.228 1.00 88.56 136 PRO A C 1
ATOM 1063 O O . PRO A 1 136 ? -4.417 -3.384 -7.195 1.00 88.56 136 PRO A O 1
ATOM 1066 N N . LEU A 1 137 ? -2.632 -2.598 -8.305 1.00 88.50 137 LEU A N 1
ATOM 1067 C CA . LEU A 1 137 ? -2.056 -1.878 -7.178 1.00 88.50 137 LEU A CA 1
ATOM 1068 C C . LEU A 1 137 ? -2.925 -0.655 -6.824 1.00 88.50 137 LEU A C 1
ATOM 1070 O O . LEU A 1 137 ? -3.282 -0.477 -5.662 1.00 88.50 137 LEU A O 1
ATOM 1074 N N . GLY A 1 138 ? -3.391 0.100 -7.827 1.00 90.31 138 GLY A N 1
ATOM 1075 C CA . GLY A 1 138 ? -4.364 1.184 -7.631 1.00 90.31 138 GLY A CA 1
ATOM 1076 C C . GLY A 1 138 ? -5.716 0.708 -7.080 1.00 90.31 138 GLY A C 1
ATOM 1077 O O . GLY A 1 138 ? -6.262 1.332 -6.173 1.00 90.31 138 GLY A O 1
ATOM 1078 N N . ILE A 1 139 ? -6.234 -0.423 -7.573 1.00 93.38 139 ILE A N 1
ATOM 1079 C CA . ILE A 1 139 ? -7.462 -1.049 -7.053 1.00 93.38 139 ILE A CA 1
ATOM 1080 C C . ILE A 1 139 ? -7.271 -1.487 -5.596 1.00 93.38 139 ILE A C 1
ATOM 1082 O O . ILE A 1 139 ? -8.154 -1.250 -4.776 1.00 93.38 139 ILE A O 1
ATOM 1086 N N . GLY A 1 140 ? -6.118 -2.070 -5.254 1.00 94.00 140 GLY A N 1
ATOM 1087 C CA . GLY A 1 140 ? -5.782 -2.437 -3.878 1.00 94.00 140 GLY A CA 1
ATOM 1088 C C . GLY A 1 140 ? -5.896 -1.246 -2.925 1.00 94.00 140 GLY A C 1
ATOM 1089 O O . GLY A 1 140 ? -6.596 -1.335 -1.921 1.00 94.00 140 GLY A O 1
ATOM 1090 N N . PHE A 1 141 ? -5.310 -0.098 -3.275 1.00 94.31 141 PHE A N 1
ATOM 1091 C CA . PHE A 1 141 ? -5.420 1.118 -2.458 1.00 94.31 141 PHE A CA 1
ATOM 1092 C C . PHE A 1 141 ? -6.826 1.728 -2.432 1.00 94.31 141 PHE A C 1
ATOM 1094 O O . PHE A 1 141 ? -7.221 2.274 -1.405 1.00 94.31 141 PHE A O 1
ATOM 1101 N N . ALA A 1 142 ? -7.614 1.594 -3.501 1.00 95.44 142 ALA A N 1
ATOM 1102 C CA . ALA A 1 142 ? -9.018 2.006 -3.478 1.00 95.44 142 ALA A CA 1
ATOM 1103 C C . ALA A 1 142 ? -9.842 1.160 -2.490 1.00 95.44 142 ALA A C 1
ATOM 1105 O O . ALA A 1 142 ? -10.665 1.698 -1.754 1.00 95.44 142 ALA A O 1
ATOM 1106 N N . LEU A 1 143 ? -9.590 -0.152 -2.429 1.00 96.12 143 LEU A N 1
ATOM 1107 C CA . LEU A 1 143 ? -10.229 -1.044 -1.459 1.00 96.12 143 LEU A CA 1
ATOM 1108 C C . LEU A 1 143 ? -9.805 -0.720 -0.022 1.00 96.12 143 LEU A C 1
ATOM 1110 O O . LEU A 1 143 ? -10.662 -0.670 0.854 1.00 96.12 143 LEU A O 1
ATOM 1114 N N . ILE A 1 144 ? -8.518 -0.433 0.206 1.00 94.69 144 ILE A N 1
ATOM 1115 C CA . ILE A 1 144 ? -8.011 0.030 1.509 1.00 94.69 144 ILE A CA 1
ATOM 1116 C C . ILE A 1 144 ? -8.701 1.332 1.923 1.00 94.69 144 ILE A C 1
ATOM 1118 O O . ILE A 1 144 ? -9.145 1.443 3.057 1.00 94.69 144 ILE A O 1
ATOM 1122 N N . ALA A 1 145 ? -8.855 2.295 1.011 1.00 94.38 145 ALA A N 1
ATOM 1123 C CA . ALA A 1 145 ? -9.550 3.542 1.317 1.00 94.38 145 ALA A CA 1
ATOM 1124 C C . ALA A 1 145 ? -10.993 3.311 1.785 1.00 94.38 145 ALA A C 1
ATOM 1126 O O . ALA A 1 145 ? -11.425 3.895 2.773 1.00 94.38 145 ALA A O 1
ATOM 1127 N N . ILE A 1 146 ? -11.737 2.441 1.096 1.00 93.94 146 ILE A N 1
ATOM 1128 C CA . ILE A 1 146 ? -13.110 2.111 1.500 1.00 93.94 146 ILE A CA 1
ATOM 1129 C C . ILE A 1 146 ? -13.105 1.372 2.848 1.00 93.94 146 ILE A C 1
ATOM 1131 O O . ILE A 1 146 ? -13.973 1.623 3.679 1.00 93.94 146 ILE A O 1
ATOM 1135 N N . ALA A 1 147 ? -12.121 0.500 3.090 1.00 91.62 147 ALA A N 1
ATOM 1136 C CA . ALA A 1 147 ? -11.983 -0.206 4.358 1.00 91.62 147 ALA A CA 1
ATOM 1137 C C . ALA A 1 147 ? -11.752 0.758 5.527 1.00 91.62 147 ALA A C 1
ATOM 1139 O O . ALA A 1 147 ? -12.474 0.700 6.517 1.00 91.62 147 ALA A O 1
ATOM 1140 N N . GLU A 1 148 ? -10.793 1.674 5.390 1.00 90.75 148 GLU A N 1
ATOM 1141 C CA . GLU A 1 148 ? -10.498 2.719 6.376 1.00 90.75 148 GLU A CA 1
ATOM 1142 C C . GLU A 1 148 ? -11.723 3.600 6.641 1.00 90.75 148 GLU A C 1
ATOM 1144 O O . GLU A 1 148 ? -12.058 3.874 7.792 1.00 90.75 148 GLU A O 1
ATOM 1149 N N . PHE A 1 149 ? -12.477 3.950 5.599 1.00 90.56 149 PHE A N 1
ATOM 1150 C CA . PHE A 1 149 ? -13.725 4.686 5.765 1.00 90.56 149 PHE A CA 1
ATOM 1151 C C . PHE A 1 149 ? -14.751 3.886 6.581 1.00 90.56 149 PHE A C 1
ATOM 1153 O O . PHE A 1 149 ? -15.416 4.425 7.461 1.00 90.56 149 PHE A O 1
ATOM 1160 N N . PHE A 1 150 ? -14.872 2.579 6.345 1.00 90.19 150 PHE A N 1
ATOM 1161 C CA . PHE A 1 150 ? -15.765 1.724 7.131 1.00 90.19 150 PHE A CA 1
ATOM 1162 C C . PHE A 1 150 ? -15.311 1.583 8.588 1.00 90.19 150 PHE A C 1
ATOM 1164 O O . PHE A 1 150 ? -16.15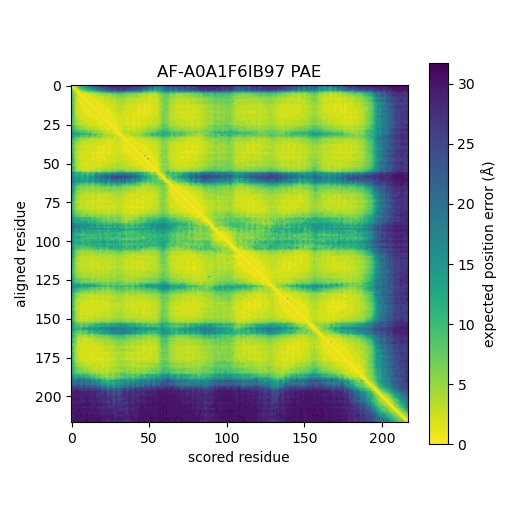8 1.591 9.485 1.00 90.19 150 PHE A O 1
ATOM 1171 N N . TYR A 1 151 ? -14.001 1.528 8.847 1.00 86.25 151 TYR A N 1
ATOM 1172 C CA . TYR A 1 151 ? -13.467 1.568 10.208 1.00 86.25 151 TYR A CA 1
ATOM 1173 C C . TYR A 1 151 ? -13.772 2.897 10.908 1.00 86.25 151 TYR A C 1
ATOM 1175 O O . TYR A 1 151 ? -14.129 2.887 12.086 1.00 86.25 151 TYR A O 1
ATOM 1183 N N . SER A 1 152 ? -13.735 4.034 10.203 1.00 86.62 152 SER A N 1
ATOM 1184 C CA . SER A 1 152 ? -14.092 5.327 10.806 1.00 86.62 152 SER A CA 1
ATOM 1185 C C . SER A 1 152 ? -15.575 5.410 11.191 1.00 86.62 152 SER A C 1
ATOM 1187 O O . SER A 1 152 ? -15.926 5.973 12.234 1.00 86.62 152 SER A O 1
ATOM 1189 N N . LEU A 1 153 ? -16.452 4.760 10.417 1.00 85.31 153 LEU A N 1
ATOM 1190 C CA . LEU A 1 153 ? -17.886 4.674 10.705 1.00 85.31 153 LEU A CA 1
ATOM 1191 C C . LEU A 1 153 ? -18.232 3.803 11.921 1.00 85.31 153 LEU A C 1
ATOM 1193 O O . LEU A 1 153 ? -19.303 4.006 12.488 1.00 85.31 153 LEU A O 1
ATOM 1197 N N . LYS A 1 154 ? -17.344 2.904 12.376 1.00 77.81 154 LYS A N 1
ATOM 1198 C CA . LYS A 1 154 ? -17.560 2.066 13.578 1.00 77.81 154 LYS A CA 1
ATOM 1199 C C . LYS A 1 154 ? -17.929 2.890 14.816 1.00 77.81 154 LYS A C 1
ATOM 1201 O O . LYS A 1 154 ? -18.662 2.424 15.680 1.00 77.81 154 LYS A O 1
ATOM 1206 N N . THR A 1 155 ? -17.415 4.113 14.907 1.00 70.44 155 THR A N 1
ATOM 1207 C CA . THR A 1 155 ? -17.636 5.013 16.048 1.00 70.44 155 THR A CA 1
ATOM 1208 C C . THR A 1 155 ? -18.995 5.724 16.028 1.00 70.44 155 THR A C 1
ATOM 1210 O O . THR A 1 155 ? -19.310 6.447 16.972 1.00 70.44 155 THR A O 1
ATOM 1213 N N . LYS A 1 156 ? -19.810 5.540 14.977 1.00 78.69 156 LYS A N 1
ATOM 1214 C CA . LYS A 1 156 ? -21.105 6.212 14.793 1.00 78.69 156 LYS A CA 1
ATOM 1215 C C . LYS A 1 156 ? -22.268 5.256 15.061 1.00 78.69 156 LYS A C 1
ATOM 1217 O O . LYS A 1 156 ? -22.287 4.129 14.568 1.00 78.69 156 LYS A O 1
ATOM 1222 N N . GLU A 1 157 ? -23.265 5.731 15.805 1.00 66.75 157 GLU A N 1
ATOM 1223 C CA . GLU A 1 157 ? -24.493 4.976 16.079 1.00 66.75 157 GLU A CA 1
ATOM 1224 C C . GLU A 1 157 ? -25.180 4.540 14.771 1.00 66.75 157 GLU A C 1
ATOM 1226 O O . GLU A 1 157 ? -25.303 5.323 13.827 1.00 66.75 157 GLU A O 1
ATOM 1231 N N . GLY A 1 158 ? -25.614 3.276 14.705 1.00 70.44 158 GLY A N 1
ATOM 1232 C CA . GLY A 1 158 ? -26.301 2.698 13.540 1.00 70.44 158 GLY A CA 1
ATOM 1233 C C . GLY A 1 158 ? -25.406 2.004 12.502 1.00 70.44 158 GLY A C 1
ATOM 1234 O O . GLY A 1 158 ? -25.933 1.431 11.552 1.00 70.44 158 GLY A O 1
ATOM 1235 N N . PHE A 1 159 ? -24.080 1.998 12.686 1.00 77.69 159 PHE A N 1
ATOM 1236 C CA . PHE A 1 159 ? -23.112 1.341 11.787 1.00 77.69 159 PHE A CA 1
ATOM 1237 C C . PHE A 1 159 ? -22.434 0.104 12.405 1.00 77.69 159 PHE A C 1
ATOM 1239 O O . PHE A 1 159 ? -21.335 -0.292 12.002 1.00 77.69 159 PHE A O 1
ATOM 1246 N N . GLU A 1 160 ? -23.094 -0.534 13.374 1.00 68.62 160 GLU A N 1
ATOM 1247 C CA . GLU A 1 160 ? -22.631 -1.777 13.994 1.00 68.62 160 GLU A CA 1
ATOM 1248 C C . GLU A 1 160 ? -22.431 -2.864 12.917 1.00 68.62 160 GLU A C 1
ATOM 1250 O O . GLU A 1 160 ? -23.373 -3.283 12.249 1.00 68.62 160 GLU A O 1
ATOM 1255 N N . GLY A 1 161 ? -21.181 -3.295 12.706 1.00 72.31 161 GLY A N 1
ATOM 1256 C CA . GLY A 1 161 ? -20.815 -4.288 11.684 1.00 72.31 161 GLY A CA 1
ATOM 1257 C C . GLY A 1 161 ? -20.102 -3.743 10.439 1.00 72.31 161 GLY A C 1
ATOM 1258 O O . GLY A 1 161 ? -19.694 -4.534 9.592 1.00 72.31 161 GLY A O 1
ATOM 1259 N N . MET A 1 162 ? -19.873 -2.430 10.319 1.00 85.25 162 MET A N 1
ATOM 1260 C CA . MET A 1 162 ? -19.033 -1.897 9.228 1.00 85.25 162 MET A CA 1
ATOM 1261 C C . MET A 1 162 ? -17.563 -2.327 9.342 1.00 85.25 162 MET A C 1
ATOM 1263 O O . MET A 1 162 ? -16.886 -2.509 8.334 1.00 85.25 162 MET A O 1
ATOM 1267 N N . GLU A 1 163 ? -17.092 -2.587 10.560 1.00 81.81 163 GLU A N 1
ATOM 1268 C CA . GLU A 1 163 ? -15.744 -3.091 10.839 1.00 81.81 163 GLU A CA 1
ATOM 1269 C C . GLU A 1 163 ? -15.436 -4.411 10.115 1.00 81.81 163 GLU A C 1
ATOM 1271 O O . GLU A 1 163 ? -14.385 -4.563 9.493 1.00 81.81 163 GLU A O 1
ATOM 1276 N N . THR A 1 164 ? -16.378 -5.359 10.120 1.00 84.81 164 THR A N 1
ATOM 1277 C CA . THR A 1 164 ? -16.203 -6.633 9.415 1.00 84.81 164 THR A CA 1
ATOM 1278 C C . THR A 1 164 ? -16.186 -6.450 7.905 1.00 84.81 164 THR A C 1
ATOM 1280 O O . THR A 1 164 ? -15.409 -7.118 7.224 1.00 84.81 164 THR A O 1
ATOM 1283 N N . ALA A 1 165 ? -16.993 -5.532 7.367 1.00 86.50 165 ALA A N 1
ATOM 1284 C CA . ALA A 1 165 ? -16.918 -5.171 5.954 1.00 86.50 165 ALA A CA 1
ATOM 1285 C C . ALA A 1 165 ? -15.550 -4.554 5.605 1.00 86.50 165 ALA A C 1
ATOM 1287 O O . ALA A 1 165 ? -14.975 -4.898 4.571 1.00 86.50 165 ALA A O 1
ATOM 1288 N N . GLY A 1 166 ? -14.990 -3.726 6.494 1.00 86.81 166 GLY A N 1
ATOM 1289 C CA . GLY A 1 166 ? -13.621 -3.212 6.393 1.00 86.81 166 GLY A CA 1
ATOM 1290 C C . GLY A 1 166 ? -12.574 -4.330 6.327 1.00 86.81 166 GLY A C 1
ATOM 1291 O O . GLY A 1 166 ? -11.745 -4.348 5.416 1.00 86.81 166 GLY A O 1
ATOM 1292 N N . ALA A 1 167 ? -12.667 -5.331 7.206 1.00 88.06 167 ALA A N 1
ATOM 1293 C CA . ALA A 1 167 ? -11.764 -6.484 7.194 1.00 88.06 167 ALA A CA 1
ATOM 1294 C C . ALA A 1 167 ? -11.832 -7.284 5.876 1.00 88.06 167 ALA A C 1
ATOM 1296 O O . ALA A 1 167 ? -10.800 -7.661 5.317 1.00 88.06 167 ALA A O 1
ATOM 1297 N N . PHE A 1 168 ? -13.031 -7.507 5.321 1.00 91.69 168 PHE A N 1
ATOM 1298 C CA . PHE A 1 168 ? -13.173 -8.155 4.010 1.00 91.69 168 PHE A CA 1
ATOM 1299 C C . PHE A 1 168 ? -12.540 -7.335 2.881 1.00 91.69 168 PHE A C 1
ATOM 1301 O O . PHE A 1 168 ? -11.900 -7.902 1.993 1.00 91.69 168 PHE A O 1
ATOM 1308 N N . LEU A 1 169 ? -12.677 -6.009 2.917 1.00 93.25 169 LEU A N 1
ATOM 1309 C CA . LEU A 1 169 ? -12.047 -5.122 1.940 1.00 93.25 169 LEU A CA 1
ATOM 1310 C C . LEU A 1 169 ? -10.516 -5.164 2.024 1.00 93.25 169 LEU A C 1
ATOM 1312 O O . LEU A 1 169 ? -9.865 -5.163 0.981 1.00 93.25 169 LEU A O 1
ATOM 1316 N N . TYR A 1 170 ? -9.942 -5.294 3.222 1.00 90.50 170 TYR A N 1
ATOM 1317 C CA . TYR A 1 170 ? -8.507 -5.546 3.401 1.00 90.50 170 TYR A CA 1
ATOM 1318 C C . TYR A 1 170 ? -8.059 -6.897 2.832 1.00 90.50 170 TYR A C 1
ATOM 1320 O O . TYR A 1 170 ? -6.992 -7.009 2.229 1.00 90.50 170 TYR A O 1
ATOM 1328 N N . LEU A 1 171 ? -8.887 -7.932 2.961 1.00 92.19 171 LEU A N 1
ATOM 1329 C CA . LEU A 1 171 ? -8.597 -9.232 2.361 1.00 92.19 171 LEU A CA 1
ATOM 1330 C C . LEU A 1 171 ? -8.616 -9.146 0.825 1.00 92.19 171 LEU A C 1
ATOM 1332 O O . LEU A 1 171 ? -7.696 -9.627 0.161 1.00 92.19 171 LEU A O 1
ATOM 1336 N N . PHE A 1 172 ? -9.613 -8.475 0.243 1.00 93.94 172 PHE A N 1
ATOM 1337 C CA . PHE A 1 172 ? -9.665 -8.251 -1.204 1.00 93.94 172 PHE A CA 1
ATOM 1338 C C . PHE A 1 172 ? -8.550 -7.330 -1.707 1.00 93.94 172 PHE A C 1
ATOM 1340 O O . PHE A 1 172 ? -8.026 -7.554 -2.802 1.00 93.94 172 PHE A O 1
ATOM 1347 N N . SER A 1 173 ? -8.142 -6.332 -0.918 1.00 94.69 173 SER A N 1
ATOM 1348 C CA . SER A 1 173 ? -6.999 -5.489 -1.263 1.00 94.69 173 SER A CA 1
ATOM 1349 C C . SER A 1 173 ? -5.720 -6.320 -1.325 1.00 94.69 173 SER A C 1
ATOM 1351 O O . SER A 1 173 ? -4.985 -6.220 -2.306 1.00 94.69 173 SER A O 1
ATOM 1353 N N . ALA A 1 174 ? -5.502 -7.230 -0.369 1.00 94.44 174 ALA A N 1
ATOM 1354 C CA . ALA A 1 174 ? -4.370 -8.150 -0.385 1.00 94.44 174 ALA A CA 1
ATOM 1355 C C . ALA A 1 174 ? -4.360 -9.029 -1.647 1.00 94.44 174 ALA A C 1
ATOM 1357 O O . ALA A 1 174 ? -3.317 -9.175 -2.284 1.00 94.44 174 ALA A O 1
ATOM 1358 N N . VAL A 1 175 ? -5.517 -9.551 -2.073 1.00 93.88 175 VAL A N 1
ATOM 1359 C CA . VAL A 1 175 ? -5.641 -10.315 -3.331 1.00 93.88 175 VAL A CA 1
ATOM 1360 C C . VAL A 1 175 ? -5.255 -9.463 -4.546 1.00 93.88 175 VAL A C 1
ATOM 1362 O O . VAL A 1 175 ? -4.506 -9.924 -5.411 1.00 93.88 175 VAL A O 1
ATOM 1365 N N . ALA A 1 176 ? -5.715 -8.211 -4.613 1.00 93.44 176 ALA A N 1
ATOM 1366 C CA . ALA A 1 176 ? -5.359 -7.293 -5.696 1.00 93.44 176 ALA A CA 1
ATOM 1367 C C . ALA A 1 176 ? -3.847 -6.990 -5.722 1.00 93.44 176 ALA A C 1
ATOM 1369 O O . ALA A 1 176 ? -3.222 -7.017 -6.786 1.00 93.44 176 ALA A O 1
ATOM 1370 N N . LEU A 1 177 ? -3.240 -6.780 -4.551 1.00 92.88 177 LEU A N 1
ATOM 1371 C CA . LEU A 1 177 ? -1.801 -6.557 -4.404 1.00 92.88 177 LEU A CA 1
ATOM 1372 C C . LEU A 1 177 ? -0.982 -7.801 -4.788 1.00 92.88 177 LEU A C 1
ATOM 1374 O O . LEU A 1 177 ? 0.000 -7.685 -5.522 1.00 92.88 177 LEU A O 1
ATOM 1378 N N . PHE A 1 178 ? -1.406 -9.000 -4.384 1.00 92.56 178 PHE A N 1
ATOM 1379 C CA . PHE A 1 178 ? -0.760 -10.249 -4.798 1.00 92.56 178 PHE A CA 1
ATOM 1380 C C . PHE A 1 178 ? -0.865 -10.501 -6.302 1.00 92.56 178 PHE A C 1
ATOM 1382 O O . PHE A 1 178 ? 0.092 -10.981 -6.906 1.00 92.56 178 PHE A O 1
ATOM 1389 N N . SER A 1 179 ? -1.985 -10.140 -6.932 1.00 89.69 179 SER A N 1
ATOM 1390 C CA . SER A 1 179 ? -2.128 -10.213 -8.391 1.00 89.69 179 SER A CA 1
ATOM 1391 C C . SER A 1 179 ? -1.061 -9.374 -9.109 1.00 89.69 179 SER A C 1
ATOM 1393 O O . SER A 1 179 ? -0.495 -9.791 -10.128 1.00 89.69 179 SER A O 1
ATOM 1395 N N . TRP A 1 180 ? -0.704 -8.221 -8.536 1.00 88.25 180 TRP A N 1
ATOM 1396 C CA . TRP A 1 180 ? 0.405 -7.412 -9.031 1.00 88.25 180 TRP A CA 1
ATOM 1397 C C . TRP A 1 180 ? 1.768 -8.080 -8.827 1.00 88.25 180 TRP A C 1
ATOM 1399 O O . TRP A 1 180 ? 2.540 -8.198 -9.780 1.00 88.25 180 TRP A O 1
ATOM 1409 N N . VAL A 1 181 ? 2.042 -8.570 -7.611 1.00 88.69 181 VAL A N 1
ATOM 1410 C CA . VAL A 1 181 ? 3.272 -9.320 -7.286 1.00 88.69 181 VAL A CA 1
ATOM 1411 C C . VAL A 1 181 ? 3.464 -10.473 -8.270 1.00 88.69 181 VAL A C 1
ATOM 1413 O O . VAL A 1 181 ? 4.544 -10.652 -8.832 1.00 88.69 181 VAL A O 1
ATOM 1416 N N . TRP A 1 182 ? 2.396 -11.221 -8.540 1.00 86.69 182 TRP A N 1
ATOM 1417 C CA . TRP A 1 182 ? 2.403 -12.320 -9.493 1.00 86.69 182 TRP A CA 1
ATOM 1418 C C . TRP A 1 182 ? 2.696 -11.861 -10.923 1.00 86.69 182 TRP A C 1
ATOM 1420 O O . TRP A 1 182 ? 3.513 -12.473 -11.614 1.00 86.69 182 TRP A O 1
ATOM 1430 N N . SER A 1 183 ? 2.074 -10.764 -11.364 1.00 82.69 183 SER A N 1
ATOM 1431 C CA . SER A 1 183 ? 2.325 -10.180 -12.687 1.00 82.69 183 SER A CA 1
ATOM 1432 C C . SER A 1 183 ? 3.802 -9.817 -12.866 1.00 82.69 183 SER A C 1
ATOM 1434 O O . SER A 1 183 ? 4.394 -10.136 -13.898 1.00 82.69 183 SER A O 1
ATOM 1436 N N . TYR A 1 184 ? 4.425 -9.244 -11.833 1.00 80.69 184 TYR A N 1
ATOM 1437 C CA . TYR A 1 184 ? 5.854 -8.936 -11.828 1.00 80.69 184 TYR A CA 1
ATOM 1438 C C . TYR A 1 184 ? 6.731 -10.201 -11.874 1.00 80.69 184 TYR A C 1
ATOM 1440 O O . TYR A 1 184 ? 7.629 -10.308 -12.713 1.00 80.69 184 TYR A O 1
ATOM 1448 N N . LEU A 1 185 ? 6.457 -11.192 -11.017 1.00 82.81 185 LEU A N 1
ATOM 1449 C CA . LEU A 1 185 ? 7.205 -12.457 -10.982 1.00 82.81 185 LEU A CA 1
ATOM 1450 C C . LEU A 1 185 ? 7.129 -13.208 -12.316 1.00 82.81 185 LEU A C 1
ATOM 1452 O O . LEU A 1 185 ? 8.136 -13.740 -12.785 1.00 82.81 185 LEU A O 1
ATOM 1456 N N . LYS A 1 186 ? 5.957 -13.211 -12.960 1.00 81.88 186 LYS A N 1
ATOM 1457 C CA . LYS A 1 186 ? 5.765 -13.810 -14.283 1.00 81.88 186 LYS A CA 1
ATOM 1458 C C . LYS A 1 186 ? 6.691 -13.176 -15.320 1.00 81.88 186 LYS A C 1
ATOM 1460 O O . LYS A 1 186 ? 7.395 -13.902 -16.018 1.00 81.88 186 LYS A O 1
ATOM 1465 N N . ILE A 1 187 ? 6.750 -11.847 -15.385 1.00 74.44 187 ILE A N 1
ATOM 1466 C CA . ILE A 1 187 ? 7.646 -11.142 -16.314 1.00 74.44 187 ILE A CA 1
ATOM 1467 C C . ILE A 1 187 ? 9.109 -11.500 -16.019 1.00 74.44 187 ILE A C 1
ATOM 1469 O O . ILE A 1 187 ? 9.879 -11.805 -16.930 1.00 74.44 187 ILE A O 1
ATOM 1473 N N . ARG A 1 188 ? 9.495 -11.515 -14.739 1.00 71.12 188 ARG A N 1
ATOM 1474 C CA . ARG A 1 188 ? 10.886 -11.719 -14.326 1.00 71.12 188 ARG A CA 1
ATOM 1475 C C . ARG A 1 188 ? 11.402 -13.144 -14.533 1.00 71.12 188 ARG A C 1
ATOM 1477 O O . ARG A 1 188 ? 12.554 -13.305 -14.916 1.00 71.12 188 ARG A O 1
ATOM 1484 N N . PHE A 1 189 ? 10.588 -14.168 -14.287 1.00 74.12 189 PHE A N 1
ATOM 1485 C CA . PHE A 1 189 ? 11.041 -15.566 -14.327 1.00 74.12 189 PHE A CA 1
ATOM 1486 C C . PHE A 1 189 ? 10.548 -16.336 -15.559 1.00 74.12 189 PHE A C 1
ATOM 1488 O O . PHE A 1 189 ? 11.290 -17.138 -16.131 1.00 74.12 189 PHE A O 1
ATOM 1495 N N . ILE A 1 190 ? 9.317 -16.095 -16.016 1.00 63.81 190 ILE A N 1
ATOM 1496 C CA . ILE A 1 190 ? 8.712 -16.874 -17.109 1.00 63.81 190 ILE A CA 1
ATOM 1497 C C . ILE A 1 190 ? 9.105 -16.304 -18.476 1.00 63.81 190 ILE A C 1
ATOM 1499 O O . ILE A 1 190 ? 9.433 -17.064 -19.385 1.00 63.81 190 ILE A O 1
ATOM 1503 N N . ASP A 1 191 ? 9.138 -14.983 -18.636 1.00 57.81 191 ASP A N 1
ATOM 1504 C CA . ASP A 1 191 ? 9.494 -14.392 -19.933 1.00 57.81 191 ASP A CA 1
ATOM 1505 C C . ASP A 1 191 ? 11.013 -14.307 -20.148 1.00 57.81 191 ASP A C 1
ATOM 1507 O O . ASP A 1 191 ? 11.484 -14.405 -21.284 1.00 57.81 191 ASP A O 1
ATOM 1511 N N . VAL A 1 192 ? 11.800 -14.228 -19.070 1.00 56.31 192 VAL A N 1
ATOM 1512 C CA . VAL A 1 192 ? 13.269 -14.314 -19.139 1.00 56.31 192 VAL A CA 1
ATOM 1513 C C . VAL A 1 192 ? 13.734 -15.733 -19.484 1.00 56.31 192 VAL A C 1
ATOM 1515 O O . VAL A 1 192 ? 14.613 -15.888 -20.331 1.00 56.31 192 VAL A O 1
ATOM 1518 N N . SER A 1 193 ? 13.113 -16.782 -18.928 1.00 52.88 193 SER A N 1
ATOM 1519 C CA . SER A 1 193 ? 13.467 -18.176 -19.264 1.00 52.88 193 SER A CA 1
ATOM 1520 C C . SER A 1 193 ? 13.160 -18.533 -20.725 1.00 52.88 193 SER A C 1
ATOM 1522 O O . SER A 1 193 ? 13.949 -19.227 -21.372 1.00 52.88 193 SER A O 1
ATOM 1524 N N . LYS A 1 194 ? 12.085 -17.975 -21.300 1.00 51.06 194 LYS A N 1
ATOM 1525 C CA . LYS A 1 194 ? 11.751 -18.123 -22.731 1.00 51.06 194 LYS A CA 1
ATOM 1526 C C . LYS A 1 194 ? 12.734 -17.428 -23.676 1.00 51.06 194 LYS A C 1
ATOM 1528 O O . LYS A 1 194 ? 12.864 -17.854 -24.822 1.00 51.06 194 LYS A O 1
ATOM 1533 N N . ARG A 1 195 ? 13.435 -16.388 -23.213 1.00 48.31 195 ARG A N 1
ATOM 1534 C CA . ARG A 1 195 ? 14.482 -15.681 -23.974 1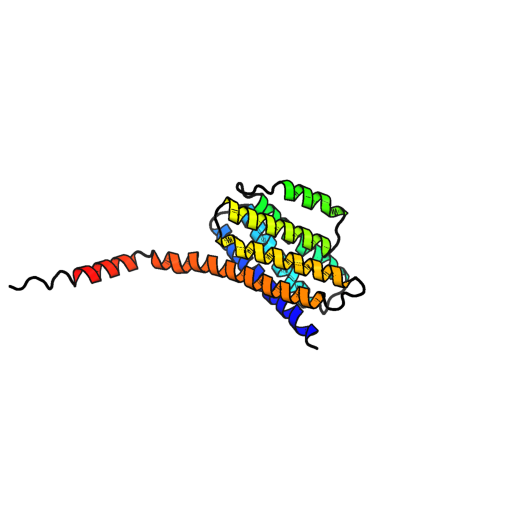.00 48.31 195 ARG A CA 1
ATOM 1535 C C . ARG A 1 195 ? 15.875 -16.296 -23.813 1.00 48.31 195 ARG A C 1
ATOM 1537 O O . ARG A 1 195 ? 16.830 -15.749 -24.362 1.00 48.31 195 ARG A O 1
ATOM 1544 N N . SER A 1 196 ? 16.014 -17.419 -23.100 1.00 44.53 196 SER A N 1
ATOM 1545 C CA . SER A 1 196 ? 17.301 -18.109 -23.024 1.00 44.53 196 SER A CA 1
ATOM 1546 C C . SER A 1 196 ? 17.718 -18.633 -24.414 1.00 44.53 196 SER A C 1
ATOM 1548 O O . SER A 1 196 ? 16.880 -19.155 -25.159 1.00 44.53 196 SER A O 1
ATOM 1550 N N . PRO A 1 197 ? 19.004 -18.513 -24.792 1.00 51.22 197 PRO A N 1
ATOM 1551 C CA . PRO A 1 197 ? 19.501 -18.913 -26.113 1.00 51.22 197 PRO A CA 1
ATOM 1552 C C . PRO A 1 197 ? 19.350 -20.418 -26.399 1.00 51.22 197 PRO A C 1
ATOM 1554 O O . PRO A 1 197 ? 19.438 -20.832 -27.555 1.00 51.22 197 PRO A O 1
ATOM 1557 N N . PHE A 1 198 ? 19.055 -21.227 -25.377 1.00 48.03 198 PHE A N 1
ATOM 1558 C CA . PHE A 1 198 ? 18.815 -22.664 -25.501 1.00 48.03 198 PHE A CA 1
ATOM 1559 C C . PHE A 1 198 ? 17.501 -23.022 -26.213 1.00 48.03 198 PHE A C 1
ATOM 1561 O O . PHE A 1 198 ? 17.425 -24.082 -26.827 1.00 48.03 198 PHE A O 1
ATOM 1568 N N . SER A 1 199 ? 16.482 -22.148 -26.220 1.00 50.09 199 SER A N 1
ATOM 1569 C CA . SER A 1 199 ? 15.235 -22.450 -26.952 1.00 50.09 199 SER A CA 1
ATOM 1570 C C . SER A 1 199 ? 15.380 -22.268 -28.469 1.00 50.09 199 SER A C 1
ATOM 1572 O O . SER A 1 199 ? 14.728 -22.961 -29.252 1.00 50.09 199 SER A O 1
ATOM 1574 N N . ASN A 1 200 ? 16.286 -21.383 -28.899 1.00 49.00 200 ASN A N 1
ATOM 1575 C CA . ASN A 1 200 ? 16.586 -21.163 -30.312 1.00 49.00 200 ASN A CA 1
ATOM 1576 C C . ASN A 1 200 ? 17.567 -22.199 -30.878 1.00 49.00 200 ASN A C 1
ATOM 1578 O O . ASN A 1 200 ? 17.477 -22.500 -32.066 1.00 49.00 200 ASN A O 1
ATOM 1582 N N . SER A 1 201 ? 18.474 -22.765 -30.069 1.00 49.34 201 SER A N 1
ATOM 1583 C CA . SER A 1 201 ? 19.338 -23.863 -30.529 1.00 49.34 201 SER A CA 1
ATOM 1584 C C . SER A 1 201 ? 18.559 -25.172 -30.688 1.00 49.34 201 SER A C 1
ATOM 1586 O O . SER A 1 201 ? 18.730 -25.848 -31.696 1.00 49.34 201 SER A O 1
ATOM 1588 N N . GLN A 1 202 ? 17.616 -25.478 -29.786 1.00 49.81 202 GLN A N 1
ATOM 1589 C CA . GLN A 1 202 ? 16.716 -26.628 -29.955 1.00 49.81 202 GLN A CA 1
ATOM 1590 C C . GLN A 1 202 ? 15.768 -26.473 -31.155 1.00 49.81 202 GLN A C 1
ATOM 1592 O O . GLN A 1 202 ? 15.554 -27.439 -31.879 1.00 49.81 202 GLN A O 1
ATOM 1597 N N . ARG A 1 203 ? 15.255 -25.262 -31.433 1.00 48.75 203 ARG A N 1
ATOM 1598 C CA . ARG A 1 203 ? 14.463 -25.005 -32.655 1.00 48.75 203 ARG A CA 1
ATOM 1599 C C . ARG A 1 203 ? 15.279 -25.032 -33.945 1.00 48.75 203 ARG A C 1
ATOM 1601 O O . ARG A 1 203 ? 14.697 -25.265 -34.995 1.00 48.75 203 ARG A O 1
ATOM 1608 N N . ARG A 1 204 ? 16.588 -24.760 -33.896 1.00 48.44 204 ARG A N 1
ATOM 1609 C CA . ARG A 1 204 ? 17.468 -24.929 -35.063 1.00 48.44 204 ARG A CA 1
ATOM 1610 C C . ARG A 1 204 ? 17.755 -26.395 -35.335 1.00 48.44 204 ARG A C 1
ATOM 1612 O O . ARG A 1 204 ? 17.679 -26.789 -36.485 1.00 48.44 204 ARG A O 1
ATOM 1619 N N . ASN A 1 205 ? 18.021 -27.188 -34.303 1.00 48.81 205 ASN A N 1
ATOM 1620 C CA . ASN A 1 205 ? 18.364 -28.597 -34.492 1.00 48.81 205 ASN A CA 1
ATOM 1621 C C . ASN A 1 205 ? 17.164 -29.429 -34.968 1.00 48.81 205 ASN A C 1
ATOM 1623 O O . ASN A 1 205 ? 17.332 -30.251 -35.854 1.00 48.81 205 ASN A O 1
ATOM 1627 N N . LEU A 1 206 ? 15.948 -29.125 -34.498 1.00 49.19 206 LEU A N 1
ATOM 1628 C CA . LEU A 1 206 ? 14.716 -29.751 -35.007 1.00 49.19 206 LEU A CA 1
ATOM 1629 C C . LEU A 1 206 ? 14.343 -29.331 -36.437 1.00 49.19 206 LEU A C 1
ATOM 1631 O O . LEU A 1 206 ? 13.461 -29.930 -37.027 1.00 49.19 206 LEU A O 1
ATOM 1635 N N . ARG A 1 207 ? 14.963 -28.278 -36.984 1.00 43.56 207 ARG A N 1
ATOM 1636 C CA . ARG A 1 207 ? 14.717 -27.824 -38.361 1.00 43.56 207 ARG A CA 1
ATOM 1637 C C . ARG A 1 207 ? 15.762 -28.337 -39.348 1.00 43.56 207 ARG A C 1
ATOM 1639 O O . ARG A 1 207 ? 15.579 -28.163 -40.538 1.00 43.56 207 ARG A O 1
ATOM 1646 N N . ILE A 1 208 ? 16.868 -28.886 -38.848 1.00 47.25 208 ILE A N 1
ATOM 1647 C CA . ILE A 1 208 ? 17.936 -29.444 -39.683 1.00 47.25 208 ILE A CA 1
ATOM 1648 C C . ILE A 1 208 ? 17.672 -30.934 -39.946 1.00 47.25 208 ILE A C 1
ATOM 1650 O O . ILE A 1 208 ? 18.035 -31.415 -41.005 1.00 47.25 208 ILE A O 1
ATOM 1654 N N . GLU A 1 209 ? 16.983 -31.648 -39.048 1.00 45.91 209 GLU A N 1
ATOM 1655 C CA . GLU A 1 209 ? 16.636 -33.064 -39.272 1.00 45.91 209 GLU A CA 1
ATOM 1656 C C . GLU A 1 209 ? 15.492 -33.280 -40.282 1.00 45.91 209 GLU A C 1
ATOM 1658 O O . GLU A 1 209 ? 15.456 -34.331 -40.910 1.00 45.91 209 GLU A O 1
ATOM 1663 N N . ASP A 1 210 ? 14.608 -32.298 -40.500 1.00 47.31 210 ASP A N 1
ATOM 1664 C CA . ASP A 1 210 ? 13.483 -32.437 -41.446 1.00 47.31 210 ASP A CA 1
ATOM 1665 C C . ASP A 1 210 ? 13.861 -32.114 -42.911 1.00 47.31 210 ASP A C 1
ATOM 1667 O O . ASP A 1 210 ? 13.143 -32.513 -43.825 1.00 47.31 210 ASP A O 1
ATOM 1671 N N . ASP A 1 211 ? 14.975 -31.412 -43.157 1.00 47.84 211 ASP A N 1
ATOM 1672 C CA . ASP A 1 211 ? 15.388 -30.987 -44.510 1.00 47.84 211 ASP A CA 1
ATOM 1673 C C . ASP A 1 211 ? 16.324 -32.006 -45.210 1.00 47.84 211 ASP A C 1
ATOM 1675 O O . ASP A 1 211 ? 16.594 -31.872 -46.406 1.00 47.84 211 ASP A O 1
ATOM 1679 N N . ASP A 1 212 ? 16.793 -33.045 -44.505 1.00 46.62 212 ASP A N 1
ATOM 1680 C CA . ASP A 1 212 ? 17.753 -34.035 -45.032 1.00 46.62 212 ASP A CA 1
ATOM 1681 C C . ASP A 1 212 ? 17.103 -35.354 -45.527 1.00 46.62 212 ASP A C 1
ATOM 1683 O O . ASP A 1 212 ? 17.798 -36.198 -46.096 1.00 46.62 212 ASP A O 1
ATOM 1687 N N . GLU A 1 213 ? 15.781 -35.543 -45.391 1.00 42.44 213 GLU A N 1
ATOM 1688 C CA . GLU A 1 213 ? 15.075 -36.744 -45.899 1.00 42.44 213 GLU A CA 1
ATOM 1689 C C . GLU A 1 213 ? 14.446 -36.587 -47.302 1.00 42.44 213 GLU A C 1
ATOM 1691 O O . GLU A 1 213 ? 13.952 -37.564 -47.865 1.00 42.44 213 GLU A O 1
ATOM 1696 N N . GLU A 1 214 ? 14.514 -35.412 -47.940 1.00 38.44 214 GLU A N 1
ATOM 1697 C CA . GLU A 1 214 ? 13.863 -35.165 -49.244 1.00 38.44 214 GLU A CA 1
ATOM 1698 C C . GLU A 1 214 ? 14.816 -35.230 -50.458 1.00 38.44 214 GLU A C 1
ATOM 1700 O O . GLU A 1 214 ? 14.675 -34.491 -51.432 1.00 38.44 214 GLU A O 1
ATOM 1705 N N . ASN A 1 215 ? 15.810 -36.127 -50.435 1.00 40.44 215 ASN A N 1
ATOM 1706 C CA . ASN A 1 215 ? 16.657 -36.388 -51.607 1.00 40.44 215 ASN A CA 1
ATOM 1707 C C . ASN A 1 215 ? 17.120 -37.849 -51.699 1.00 40.44 215 ASN A C 1
ATOM 1709 O O . ASN A 1 215 ? 18.291 -38.175 -51.512 1.00 40.44 215 ASN A O 1
ATOM 1713 N N . ILE A 1 216 ? 16.189 -38.738 -52.044 1.00 38.75 216 ILE A N 1
ATOM 1714 C CA . ILE A 1 216 ? 16.519 -40.035 -52.645 1.00 38.75 216 ILE A CA 1
ATOM 1715 C C . ILE A 1 216 ? 15.602 -40.226 -53.859 1.00 38.75 216 ILE A C 1
ATOM 1717 O O . ILE A 1 216 ? 14.472 -40.696 -53.735 1.00 38.75 216 ILE A O 1
ATOM 1721 N N . TYR A 1 217 ? 16.097 -39.798 -55.024 1.00 39.62 217 TYR A N 1
ATOM 1722 C CA . TYR A 1 217 ? 15.705 -40.351 -56.324 1.00 39.62 217 TYR A CA 1
ATOM 1723 C C . TYR A 1 217 ? 16.534 -41.605 -56.605 1.00 39.62 217 TYR A C 1
ATOM 1725 O O . TYR A 1 217 ? 17.744 -41.586 -56.277 1.00 39.62 217 TYR A O 1
#

Mean predicted aligned error: 10.06 Å